Protein AF-0000000070755796 (afdb_homodimer)

Solvent-accessible surface area (backbone atoms only — not comparable to full-atom values): 12752 Å² total; per-residue (Å²): 112,69,66,56,45,52,49,47,33,40,61,63,41,68,68,32,66,40,58,53,51,41,59,34,64,66,56,10,51,42,47,44,52,41,50,32,52,53,44,27,50,45,22,49,54,35,43,73,71,70,43,84,44,86,46,78,58,63,68,58,88,93,46,52,39,70,56,40,42,55,56,53,39,68,44,30,69,67,39,51,54,53,50,52,53,53,51,50,63,60,43,76,52,38,80,58,61,26,99,37,63,71,72,75,75,75,70,74,77,72,71,82,120,113,68,67,55,44,50,49,47,31,40,60,64,42,68,68,32,65,41,58,55,51,42,59,34,65,66,55,11,49,41,46,44,52,40,50,33,51,54,44,26,51,44,24,49,53,34,44,72,71,69,40,85,43,86,44,76,57,61,68,56,86,94,45,53,41,70,57,38,42,56,57,55,40,69,44,32,71,67,41,52,54,53,50,51,53,53,51,50,63,61,44,76,53,39,79,60,62,27,99,38,65,69,72,74,73,74,70,75,75,72,70,83,122

Nearest PDB structures (foldseek):
  3kds-assembly1_E  TM=3.151E-01  e=3.550E+00  Thermotoga maritima
  3kds-assembly1_E  TM=3.151E-01  e=4.207E+00  Thermotoga maritima

Foldseek 3Di:
DLVVLLVCCCVVDQLCVVCVVDDDPVNVVSVLSNLFSLLLVLLVVCVVVVHHRPDNTQDDPPDDPVRSVVNSVSSVVSSVVSVVVSVVVSCVVVCRSPCDNPDPPPPPPPPPD/DLVVLLVCCCVVDQLCVVCVVDDDPVNVVSVLSNLFSLLLVLLVVCVVVVHHRPDNTQDDPPDDPVRSVVNSVSSVVSSVVSVVVSVVVSCVVVCRVPCDNPDPPPPPPPPPD

Sequence (226 aa):
MDASVIASFREKVVQQPEVFFTPSEEVAKNVKAFAKHAFDRTSKYQSKSGSAAPLEELYVDGFDADQIWEQLRLLNGPLVTEMAQRIRTFSKKPENILLFPSEKQEESEEEEDMDASVIASFREKVVQQPEVFFTPSEEVAKNVKAFAKHAFDRTSKYQSKSGSAAPLEELYVDGFDADQIWEQLRLLNGPLVTEMAQRIRTFSKKPENILLFPSEKQEESEEEED

Structure (mmCIF, N/CA/C/O backbone):
data_AF-0000000070755796-model_v1
#
loop_
_entity.id
_entity.type
_entity.pdbx_description
1 polymer 'Ribosome assembly protein 3'
#
loop_
_atom_site.group_PDB
_atom_site.id
_atom_site.type_symbol
_atom_site.label_atom_id
_atom_site.label_alt_id
_atom_site.label_comp_id
_atom_site.label_asym_id
_atom_site.label_entity_id
_atom_site.label_seq_id
_atom_site.pdbx_PDB_ins_code
_atom_site.Cartn_x
_atom_site.Cartn_y
_atom_site.Cartn_z
_atom_site.occupancy
_atom_site.B_iso_or_equiv
_atom_site.auth_seq_id
_atom_site.auth_comp_id
_atom_site.auth_asym_id
_atom_site.auth_atom_id
_atom_site.pdbx_PDB_model_num
ATOM 1 N N . MET A 1 1 ? -4.613 -6.359 -22.594 1 50.72 1 MET A N 1
ATOM 2 C CA . MET A 1 1 ? -5.199 -6.527 -21.266 1 50.72 1 MET A CA 1
ATOM 3 C C . MET A 1 1 ? -4.242 -6.043 -20.188 1 50.72 1 MET A C 1
ATOM 5 O O . MET A 1 1 ? -4.652 -5.34 -19.25 1 50.72 1 MET A O 1
ATOM 9 N N . ASP A 1 2 ? -2.814 -6.168 -20.453 1 71.75 2 ASP A N 1
ATOM 10 C CA . ASP A 1 2 ? -1.757 -5.906 -19.484 1 71.75 2 ASP A CA 1
ATOM 11 C C . ASP A 1 2 ? -1.633 -4.41 -19.188 1 71.75 2 ASP A C 1
ATOM 13 O O . ASP A 1 2 ? -1.634 -3.988 -18.031 1 71.75 2 ASP A O 1
ATOM 17 N N . ALA A 1 3 ? -1.804 -3.734 -20.234 1 74.5 3 ALA A N 1
ATOM 18 C CA . ALA A 1 3 ? -1.574 -2.297 -20.125 1 74.5 3 ALA A CA 1
ATOM 19 C C . ALA A 1 3 ? -2.715 -1.614 -19.391 1 74.5 3 ALA A C 1
ATOM 21 O O . ALA A 1 3 ? -2.486 -0.693 -18.594 1 74.5 3 ALA A O 1
ATOM 22 N N . SER A 1 4 ? -3.891 -2.275 -19.562 1 85.69 4 SER A N 1
ATOM 23 C CA . SER A 1 4 ? -5.086 -1.675 -18.969 1 85.69 4 SER A CA 1
ATOM 24 C C . SER A 1 4 ? -5.129 -1.879 -17.469 1 85.69 4 SER A C 1
ATOM 26 O O . SER A 1 4 ? -5.48 -0.963 -16.719 1 85.69 4 SER A O 1
ATOM 28 N N . VAL A 1 5 ? -4.68 -3.059 -17.062 1 87.81 5 VAL A N 1
ATOM 29 C CA . VAL A 1 5 ? -4.699 -3.375 -15.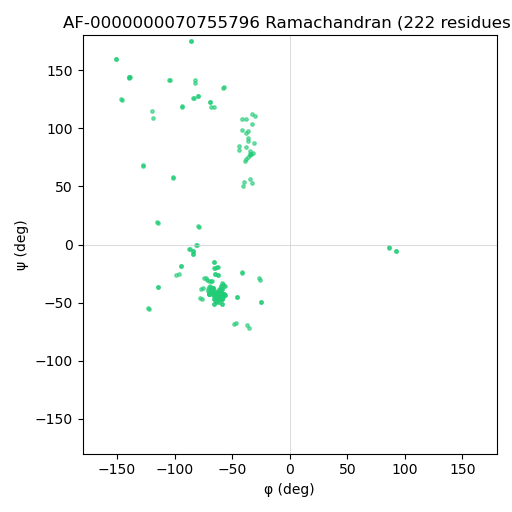648 1 87.81 5 VAL A CA 1
ATOM 30 C C . VAL A 1 5 ? -3.686 -2.5 -14.906 1 87.81 5 VAL A C 1
ATOM 32 O O . VAL A 1 5 ? -3.984 -1.955 -13.844 1 87.81 5 VAL A O 1
ATOM 35 N N . ILE A 1 6 ? -2.582 -2.312 -15.539 1 85.81 6 ILE A N 1
ATOM 36 C CA . ILE A 1 6 ? -1.519 -1.512 -14.938 1 85.81 6 ILE A CA 1
ATOM 37 C C . ILE A 1 6 ? -1.95 -0.048 -14.875 1 85.81 6 ILE A C 1
ATOM 39 O O . ILE A 1 6 ? -1.757 0.615 -13.852 1 85.81 6 ILE A O 1
ATOM 43 N N . ALA A 1 7 ? -2.537 0.345 -15.922 1 85.38 7 ALA A N 1
ATOM 44 C CA . ALA A 1 7 ? -3.006 1.727 -15.977 1 85.38 7 ALA A CA 1
ATOM 45 C C . ALA A 1 7 ? -4.078 1.987 -14.922 1 85.38 7 ALA A C 1
ATOM 47 O O . ALA A 1 7 ? -4.059 3.023 -14.25 1 85.38 7 ALA A O 1
ATOM 48 N N . SER A 1 8 ? -4.938 1.025 -14.836 1 88.69 8 SER A N 1
ATOM 49 C CA . SER A 1 8 ? -6.016 1.163 -13.867 1 88.69 8 SER A CA 1
ATOM 50 C C . SER A 1 8 ? -5.473 1.191 -12.438 1 88.69 8 SER A C 1
ATOM 52 O O . SER A 1 8 ? -5.891 2.021 -11.625 1 88.69 8 SER A O 1
ATOM 54 N N . PHE A 1 9 ? -4.578 0.366 -12.227 1 89.25 9 PHE A N 1
ATOM 55 C CA . PHE A 1 9 ? -3.98 0.308 -10.898 1 89.25 9 PHE A CA 1
ATOM 56 C C . PHE A 1 9 ? -3.254 1.607 -10.57 1 89.25 9 PHE A C 1
ATOM 58 O O . PHE A 1 9 ? -3.381 2.137 -9.469 1 89.25 9 PHE A O 1
ATOM 65 N N . ARG A 1 10 ? -2.582 2.041 -11.508 1 85.19 10 ARG A N 1
ATOM 66 C CA . ARG A 1 10 ? -1.857 3.293 -11.305 1 85.19 10 ARG A CA 1
ATOM 67 C C . ARG A 1 10 ? -2.816 4.441 -11.016 1 85.19 10 ARG A C 1
ATOM 69 O O . ARG A 1 10 ? -2.652 5.164 -10.031 1 85.19 10 ARG A O 1
ATOM 76 N N . GLU A 1 11 ? -3.773 4.562 -11.789 1 86.06 11 GLU A N 1
ATOM 77 C CA . GLU A 1 11 ? -4.711 5.684 -11.719 1 86.06 11 GLU A CA 1
ATOM 78 C C . GLU A 1 11 ? -5.59 5.59 -10.477 1 86.06 11 GLU A C 1
ATOM 80 O O . GLU A 1 11 ? -5.816 6.59 -9.789 1 86.06 11 GLU A O 1
ATOM 85 N N . LYS A 1 12 ? -6.035 4.391 -10.203 1 87.69 12 LYS A N 1
ATOM 86 C CA . LYS A 1 12 ? -7.082 4.246 -9.195 1 87.69 12 LYS A CA 1
ATOM 87 C C . LYS A 1 12 ? -6.484 3.953 -7.82 1 87.69 12 LYS A C 1
ATOM 89 O O . LYS A 1 12 ? -7.156 4.113 -6.801 1 87.69 12 LYS A O 1
ATOM 94 N N . VAL A 1 13 ? -5.266 3.508 -7.77 1 86.69 13 VAL A N 1
ATOM 95 C CA . VAL A 1 13 ? -4.688 3.111 -6.492 1 86.69 13 VAL A CA 1
ATOM 96 C C . VAL A 1 13 ? -3.422 3.924 -6.223 1 86.69 13 VAL A C 1
ATOM 98 O O . VAL A 1 13 ? -3.352 4.668 -5.242 1 86.69 13 VAL A O 1
ATOM 101 N N . VAL A 1 14 ? -2.488 3.924 -7.082 1 82.69 14 VAL A N 1
ATOM 102 C CA . VAL A 1 14 ? -1.173 4.508 -6.844 1 82.69 14 VAL A CA 1
ATOM 103 C C . VAL A 1 14 ? -1.287 6.027 -6.773 1 82.69 14 VAL A C 1
ATOM 105 O O . VAL A 1 14 ? -0.684 6.664 -5.902 1 82.69 14 VAL A O 1
ATOM 108 N N . GLN A 1 15 ? -2.051 6.609 -7.633 1 81.75 15 GLN A N 1
ATOM 109 C CA . GLN A 1 15 ? -2.154 8.062 -7.73 1 81.75 15 GLN A CA 1
ATOM 110 C C . GLN A 1 15 ? -3.215 8.602 -6.777 1 81.75 15 GLN A C 1
ATOM 112 O O . GLN A 1 15 ? -3.434 9.812 -6.707 1 81.75 15 GLN A O 1
ATOM 117 N N . GLN A 1 16 ? -3.887 7.719 -6.109 1 85.25 16 GLN A N 1
ATOM 118 C CA . GLN A 1 16 ? -4.906 8.102 -5.141 1 85.25 16 GLN A CA 1
ATOM 119 C C . GLN A 1 16 ? -4.66 7.434 -3.789 1 85.25 16 GLN A C 1
ATOM 121 O O . GLN A 1 16 ? -5.473 6.629 -3.332 1 85.25 16 GLN A O 1
ATOM 126 N N . PRO A 1 17 ? -3.588 7.836 -3.113 1 84.56 17 PRO A N 1
ATOM 127 C CA . PRO A 1 17 ? -3.223 7.148 -1.873 1 84.56 17 PRO A CA 1
ATOM 128 C C . PRO A 1 17 ? -4.285 7.289 -0.786 1 84.56 17 PRO A C 1
ATOM 130 O O . PRO A 1 17 ? -4.336 6.477 0.141 1 84.56 17 PRO A O 1
ATOM 133 N N . GLU A 1 18 ? -5.176 8.32 -0.953 1 90.25 18 GLU A N 1
ATOM 134 C CA . GLU A 1 18 ? -6.219 8.555 0.042 1 90.25 18 GLU A CA 1
ATOM 135 C C . GLU A 1 18 ? -7.215 7.398 0.084 1 90.25 18 GLU A C 1
ATOM 137 O O . GLU A 1 18 ? -7.965 7.254 1.053 1 90.25 18 GLU A O 1
ATOM 142 N N . VAL A 1 19 ? -7.191 6.551 -0.926 1 90.44 19 VAL A N 1
ATOM 143 C CA . VAL A 1 19 ? -8.164 5.465 -1.025 1 90.44 19 VAL A CA 1
ATOM 144 C C . VAL A 1 19 ? -7.949 4.477 0.12 1 90.44 19 VAL A C 1
ATOM 146 O O . VAL A 1 19 ? -8.852 3.699 0.454 1 90.44 19 VAL A O 1
ATOM 149 N N . PHE A 1 20 ? -6.816 4.457 0.734 1 91.56 20 PHE A N 1
ATOM 150 C CA . PHE A 1 20 ? -6.496 3.482 1.771 1 91.56 20 PHE A CA 1
ATOM 151 C C . PHE A 1 20 ? -7.035 3.934 3.123 1 91.56 20 PHE A C 1
ATOM 153 O O . PHE A 1 20 ? -6.98 3.184 4.102 1 91.56 20 PHE A O 1
ATOM 160 N N . PHE A 1 21 ? -7.598 5.141 3.215 1 94.31 21 PHE A N 1
ATOM 161 C CA . PHE A 1 21 ? -8.109 5.652 4.48 1 94.31 21 PHE A CA 1
ATOM 162 C C . PHE A 1 21 ? -9.531 5.152 4.727 1 94.31 21 PHE A C 1
ATOM 164 O O . PHE A 1 21 ? -10.102 5.387 5.797 1 94.31 21 PHE A O 1
ATOM 171 N N . THR A 1 22 ? -10.109 4.512 3.738 1 94.19 22 THR A N 1
ATOM 172 C CA . THR A 1 22 ? -11.445 3.939 3.867 1 94.19 22 THR A CA 1
ATOM 173 C C . THR A 1 22 ? -11.516 2.568 3.199 1 94.19 22 THR A C 1
ATOM 175 O O . THR A 1 22 ? -10.82 2.316 2.215 1 94.19 22 THR A O 1
ATOM 178 N N . PRO A 1 23 ? -12.336 1.674 3.861 1 94.81 23 PRO A N 1
ATOM 179 C CA . PRO A 1 23 ? -12.555 0.41 3.154 1 94.81 23 PRO A CA 1
ATOM 180 C C . PRO A 1 23 ? -13.156 0.607 1.766 1 94.81 23 PRO A C 1
ATOM 182 O O . PRO A 1 23 ? -14.086 1.407 1.599 1 94.81 23 PRO A O 1
ATOM 185 N N . SER A 1 24 ? -12.602 -0.097 0.769 1 94 24 SER A N 1
ATOM 186 C CA . SER A 1 24 ? -13.086 0.103 -0.594 1 94 24 SER A CA 1
ATOM 187 C C . SER A 1 24 ? -13.039 -1.194 -1.394 1 94 24 SER A C 1
ATOM 189 O O . SER A 1 24 ? -11.969 -1.793 -1.551 1 94 24 SER A O 1
ATOM 191 N N . GLU A 1 25 ? -14.219 -1.565 -1.94 1 94.81 25 GLU A N 1
ATOM 192 C CA . GLU A 1 25 ? -14.305 -2.725 -2.824 1 94.81 25 GLU A CA 1
ATOM 193 C C . GLU A 1 25 ? -13.547 -2.484 -4.125 1 94.81 25 GLU A C 1
ATOM 195 O O . GLU A 1 25 ? -12.922 -3.402 -4.664 1 94.81 25 GLU A O 1
ATOM 200 N N . GLU A 1 26 ? -13.625 -1.304 -4.578 1 94.81 26 GLU A N 1
ATOM 201 C CA . GLU A 1 26 ? -12.969 -0.954 -5.836 1 94.81 26 GLU A CA 1
ATOM 202 C C . GLU A 1 26 ? -11.453 -1.095 -5.723 1 94.81 26 GLU A C 1
ATOM 204 O O . GLU A 1 26 ? -10.805 -1.651 -6.617 1 94.81 26 GLU A O 1
ATOM 209 N N . VAL A 1 27 ? -10.93 -0.585 -4.668 1 94.06 27 VAL A N 1
ATOM 210 C CA . VAL A 1 27 ? -9.484 -0.679 -4.445 1 94.06 27 VAL A CA 1
ATOM 211 C C . VAL A 1 27 ? -9.07 -2.146 -4.359 1 94.06 27 VAL A C 1
ATOM 213 O O . VAL A 1 27 ? -8.117 -2.568 -5.016 1 94.06 27 VAL A O 1
ATOM 216 N N . ALA A 1 28 ? -9.844 -2.938 -3.561 1 94.5 28 ALA A N 1
ATOM 217 C CA . ALA A 1 28 ? -9.539 -4.355 -3.4 1 94.5 28 ALA A CA 1
ATOM 218 C C . ALA A 1 28 ? -9.547 -5.078 -4.746 1 94.5 28 ALA A C 1
ATOM 220 O O . ALA A 1 28 ? -8.672 -5.891 -5.027 1 94.5 28 ALA A O 1
ATOM 221 N N . LYS A 1 29 ? -10.523 -4.762 -5.551 1 94.62 29 LYS A N 1
ATOM 222 C CA . LYS A 1 29 ? -10.641 -5.363 -6.875 1 94.62 29 LYS A CA 1
ATOM 223 C C . LYS A 1 29 ? -9.438 -5.012 -7.746 1 94.62 29 LYS A C 1
ATOM 225 O O . LYS A 1 29 ? -8.891 -5.875 -8.445 1 94.62 29 LYS A O 1
ATOM 230 N N . ASN A 1 30 ? -9.016 -3.77 -7.723 1 94 30 ASN A N 1
ATOM 231 C CA . ASN A 1 30 ? -7.875 -3.326 -8.516 1 94 30 ASN A CA 1
ATOM 232 C C . ASN A 1 30 ? -6.578 -3.971 -8.039 1 94 30 ASN A C 1
ATOM 234 O O . ASN A 1 30 ? -5.723 -4.332 -8.852 1 94 30 ASN A O 1
ATOM 238 N N . VAL A 1 31 ? -6.441 -4.137 -6.77 1 93.5 31 VAL A N 1
ATOM 239 C CA . VAL A 1 31 ? -5.262 -4.781 -6.207 1 93.5 31 VAL A CA 1
ATOM 240 C C . VAL A 1 31 ? -5.211 -6.242 -6.645 1 93.5 31 VAL A C 1
ATOM 242 O O . VAL A 1 31 ? -4.16 -6.734 -7.066 1 93.5 31 VAL A O 1
ATOM 245 N N . LY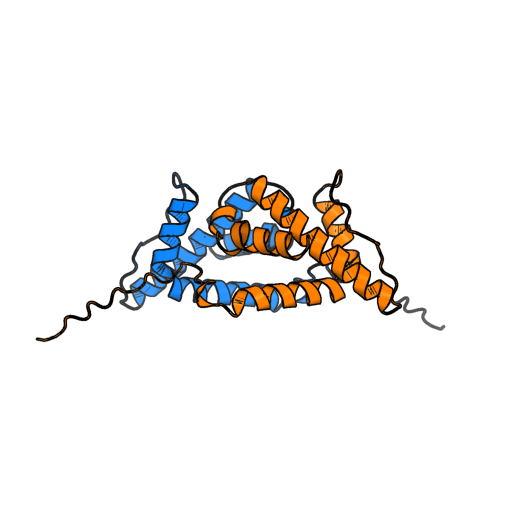S A 1 32 ? -6.359 -6.918 -6.582 1 94.69 32 LYS A N 1
ATOM 246 C CA . LYS A 1 32 ? -6.43 -8.312 -7.016 1 94.69 32 LYS A CA 1
ATOM 247 C C . LYS A 1 32 ? -6.082 -8.445 -8.492 1 94.69 32 LYS A C 1
ATOM 249 O O . LYS A 1 32 ? -5.316 -9.328 -8.883 1 94.69 32 LYS A O 1
ATOM 254 N N . ALA A 1 33 ? -6.668 -7.586 -9.25 1 94.25 33 ALA A N 1
ATOM 255 C CA . ALA A 1 33 ? -6.43 -7.629 -10.688 1 94.25 33 ALA A CA 1
ATOM 256 C C . ALA A 1 33 ? -4.953 -7.414 -11.008 1 94.25 33 ALA A C 1
ATOM 258 O O . ALA A 1 33 ? -4.391 -8.102 -11.867 1 94.25 33 ALA A O 1
ATOM 259 N N . PHE A 1 34 ? -4.348 -6.504 -10.336 1 92.94 34 PHE A N 1
ATOM 260 C CA . PHE A 1 34 ? -2.932 -6.219 -10.531 1 92.94 34 PHE A CA 1
ATOM 261 C C . PHE A 1 34 ? -2.076 -7.406 -10.109 1 92.94 34 PHE A C 1
ATOM 263 O O . PHE A 1 34 ? -1.156 -7.801 -10.828 1 92.94 34 PHE A O 1
ATOM 270 N N . ALA A 1 35 ? -2.377 -7.961 -8.938 1 92.75 35 ALA A N 1
ATOM 271 C CA . ALA A 1 35 ? -1.633 -9.109 -8.43 1 92.75 35 ALA A CA 1
ATOM 272 C C . ALA A 1 35 ? -1.729 -10.297 -9.391 1 92.75 35 ALA A C 1
ATOM 274 O O . ALA A 1 35 ? -0.733 -10.969 -9.656 1 92.75 35 ALA A O 1
ATOM 275 N N . LYS A 1 36 ? -2.955 -10.508 -9.891 1 94.44 36 LYS A N 1
ATOM 276 C CA . LYS A 1 36 ? -3.156 -11.586 -10.852 1 94.44 36 LYS A CA 1
ATOM 277 C C . LYS A 1 36 ? -2.334 -11.359 -12.117 1 94.44 36 LYS A C 1
ATOM 279 O O . LYS A 1 36 ? -1.702 -12.289 -12.633 1 94.44 36 LYS A O 1
ATOM 284 N N . HIS A 1 37 ? -2.373 -10.195 -12.602 1 94.31 37 HIS A N 1
ATOM 285 C CA . HIS A 1 37 ? -1.603 -9.859 -13.797 1 94.31 37 HIS A CA 1
ATOM 286 C C . HIS A 1 37 ? -0.113 -10.102 -13.578 1 94.31 37 HIS A C 1
ATOM 288 O O . HIS A 1 37 ? 0.549 -10.719 -14.406 1 94.31 37 HIS A O 1
ATOM 294 N N . ALA A 1 38 ? 0.434 -9.547 -12.469 1 91.88 38 ALA A N 1
ATOM 295 C CA . ALA A 1 38 ? 1.849 -9.703 -12.141 1 91.88 38 ALA A CA 1
ATOM 296 C C . ALA A 1 38 ? 2.215 -11.18 -11.992 1 91.88 38 ALA A C 1
ATOM 298 O O . ALA A 1 38 ? 3.24 -11.625 -12.508 1 91.88 38 ALA A O 1
ATOM 299 N N . PHE A 1 39 ? 1.386 -11.961 -11.312 1 93.88 39 PHE A N 1
ATOM 300 C CA . PHE A 1 39 ? 1.632 -13.375 -11.086 1 93.88 39 PHE A CA 1
ATOM 301 C C . PHE A 1 39 ? 1.597 -14.156 -12.391 1 93.88 39 PHE A C 1
ATOM 303 O O . PHE A 1 39 ? 2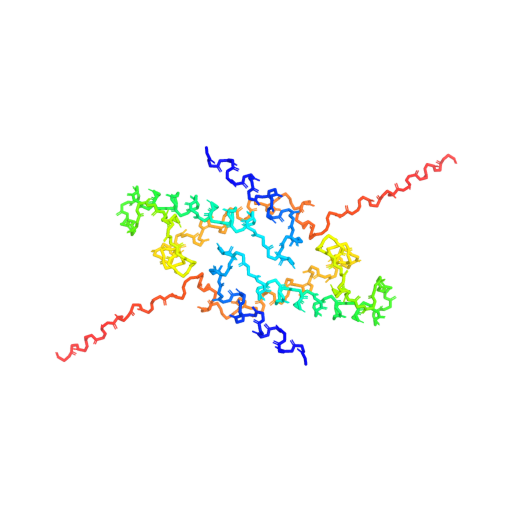.496 -14.953 -12.672 1 93.88 39 PHE A O 1
ATOM 310 N N . ASP A 1 40 ? 0.527 -13.938 -13.133 1 94.06 40 ASP A N 1
ATOM 311 C CA . ASP A 1 40 ? 0.356 -14.641 -14.398 1 94.06 40 ASP A CA 1
ATOM 312 C C . ASP A 1 40 ? 1.544 -14.406 -15.328 1 94.06 40 ASP A C 1
ATOM 314 O O . ASP A 1 40 ? 2.021 -15.328 -15.992 1 94.06 40 ASP A O 1
ATOM 318 N N . ARG A 1 41 ? 1.949 -13.211 -15.383 1 90.81 41 ARG A N 1
ATOM 319 C CA . ARG A 1 41 ? 3.098 -12.859 -16.219 1 90.81 41 ARG A CA 1
ATOM 320 C C . ARG A 1 41 ? 4.363 -13.539 -15.711 1 90.81 41 ARG A C 1
ATOM 322 O O . ARG A 1 41 ? 5.141 -14.086 -16.5 1 90.81 41 ARG A O 1
ATOM 329 N N . THR A 1 42 ? 4.621 -13.445 -14.453 1 91.38 42 THR A N 1
ATOM 330 C CA . THR A 1 42 ? 5.801 -14.047 -13.852 1 91.38 42 THR A CA 1
ATOM 331 C C . THR A 1 42 ? 5.805 -15.562 -14.062 1 91.38 42 THR A C 1
ATOM 333 O O . THR A 1 42 ? 6.844 -16.141 -14.375 1 91.38 42 THR A O 1
ATOM 336 N N . SER A 1 43 ? 4.621 -16.172 -13.875 1 92.56 43 SER A N 1
ATOM 337 C CA . SER A 1 43 ? 4.48 -17.625 -14.062 1 92.56 43 SER A CA 1
ATOM 338 C C . SER A 1 43 ? 4.805 -18.016 -15.5 1 92.56 43 SER A C 1
ATOM 340 O O . SER A 1 43 ? 5.488 -19.016 -15.734 1 92.56 43 SER A O 1
ATOM 342 N N . LYS A 1 44 ? 4.324 -17.281 -16.375 1 91.25 44 LYS A N 1
ATOM 343 C CA . LYS A 1 44 ? 4.578 -17.562 -17.797 1 91.25 44 LYS A CA 1
ATOM 344 C C . LYS A 1 44 ? 6.066 -17.453 -18.109 1 91.25 44 LYS A C 1
ATOM 346 O O . LYS A 1 44 ? 6.602 -18.297 -18.844 1 91.25 44 LYS A O 1
ATOM 351 N N . TYR A 1 45 ? 6.672 -16.438 -17.609 1 88.38 45 TYR A N 1
ATOM 352 C CA . TYR A 1 45 ? 8.102 -16.266 -17.828 1 88.38 45 TYR A CA 1
ATOM 353 C C . TYR A 1 45 ? 8.891 -17.422 -17.234 1 88.38 45 TYR A C 1
ATOM 355 O O . TYR A 1 45 ? 9.867 -17.891 -17.812 1 88.38 45 TYR A O 1
ATOM 363 N N . GLN A 1 46 ? 8.547 -17.828 -16.016 1 86.75 46 GLN A N 1
ATOM 364 C CA . GLN A 1 46 ? 9.203 -18.953 -15.367 1 86.75 46 GLN A CA 1
ATOM 365 C C . GLN A 1 46 ? 9.062 -20.219 -16.188 1 86.75 46 GLN A C 1
ATOM 367 O O . GLN A 1 46 ? 10.008 -21 -16.328 1 86.75 46 GLN A O 1
ATOM 372 N N . SER A 1 47 ? 7.91 -20.5 -16.641 1 85.38 47 SER A N 1
ATOM 373 C CA . SER A 1 47 ? 7.648 -21.672 -17.453 1 85.38 47 SER A CA 1
ATOM 374 C C . SER A 1 47 ? 8.492 -21.672 -18.734 1 85.38 47 SER A C 1
ATOM 376 O O . SER A 1 47 ? 9.016 -22.703 -19.141 1 85.38 47 SER A O 1
ATOM 378 N N . LYS A 1 48 ? 8.633 -20.609 -19.25 1 88.31 48 LYS A N 1
ATOM 379 C CA . LYS A 1 48 ? 9.398 -20.484 -20.5 1 88.31 48 LYS A CA 1
ATOM 380 C C . LYS A 1 48 ? 10.891 -20.672 -20.234 1 88.31 48 LYS A C 1
ATOM 382 O O . LYS A 1 48 ? 11.625 -21.125 -21.125 1 88.31 48 LYS A O 1
ATOM 387 N N . SER A 1 49 ? 11.328 -20.297 -19.078 1 84.75 49 SER A N 1
ATOM 388 C CA . SER A 1 49 ? 12.734 -20.422 -18.734 1 84.75 49 SER A CA 1
ATOM 389 C C . SER A 1 49 ? 13.086 -21.828 -18.297 1 84.75 49 SER A C 1
ATOM 391 O O . SER A 1 49 ? 14.25 -22.141 -18.047 1 84.75 49 SER A O 1
ATOM 393 N N . GLY A 1 50 ? 12.117 -22.672 -18.297 1 82.12 50 GLY A N 1
ATOM 394 C CA . GLY A 1 50 ? 12.359 -24.062 -17.953 1 82.12 50 GLY A CA 1
ATOM 395 C C . GLY A 1 50 ? 12.156 -24.359 -16.484 1 82.12 50 GLY A C 1
ATOM 396 O O . GLY A 1 50 ? 12.32 -25.5 -16.047 1 82.12 50 GLY A O 1
ATOM 397 N N . SER A 1 51 ? 11.914 -23.328 -15.75 1 75.25 51 SER A N 1
ATOM 398 C CA . SER A 1 51 ? 11.625 -23.547 -14.336 1 75.25 51 SER A CA 1
ATOM 399 C C . SER A 1 51 ? 10.164 -23.938 -14.125 1 75.25 51 SER A C 1
ATOM 401 O O . SER A 1 51 ? 9.297 -23.562 -14.914 1 75.25 51 SER A O 1
ATOM 403 N N . ALA A 1 52 ? 9.914 -24.797 -13.328 1 75.19 52 ALA A N 1
ATOM 404 C CA . ALA A 1 52 ? 8.531 -25.156 -13.031 1 75.19 52 ALA A CA 1
ATOM 405 C C . ALA A 1 52 ? 7.789 -24 -12.359 1 75.19 52 ALA A C 1
ATOM 407 O O . ALA A 1 52 ? 8.289 -23.406 -11.398 1 75.19 52 ALA A O 1
ATOM 408 N N . ALA A 1 53 ? 6.75 -23.562 -13.086 1 75.62 53 ALA A N 1
ATOM 409 C CA . ALA A 1 53 ? 5.859 -22.625 -12.414 1 75.62 53 ALA A CA 1
ATOM 410 C C . ALA A 1 53 ? 4.836 -23.344 -11.555 1 75.62 53 ALA A C 1
ATOM 412 O O . ALA A 1 53 ? 4.242 -24.344 -11.984 1 75.62 53 ALA A O 1
ATOM 413 N N . PRO A 1 54 ? 4.828 -22.922 -10.312 1 82.94 54 PRO A N 1
ATOM 414 C CA . PRO A 1 54 ? 3.943 -23.641 -9.391 1 82.94 54 PRO A CA 1
ATOM 415 C C . PRO A 1 54 ? 2.484 -23.609 -9.844 1 82.94 54 PRO A C 1
ATOM 417 O O . PRO A 1 54 ? 1.741 -24.562 -9.586 1 82.94 54 PRO A O 1
ATOM 420 N N . LEU A 1 55 ? 2.061 -22.547 -10.445 1 89.75 55 LEU A N 1
ATOM 421 C CA . LEU A 1 55 ? 0.719 -22.359 -10.984 1 89.75 55 LEU A CA 1
ATOM 422 C C . LEU A 1 55 ? 0.768 -21.641 -12.336 1 89.75 55 LEU A C 1
ATOM 424 O O . LEU A 1 55 ? 1.635 -20.797 -12.562 1 89.75 55 LEU A O 1
ATOM 428 N N . GLU A 1 56 ? -0.08 -22.031 -13.164 1 88.81 56 GLU A N 1
ATOM 429 C CA . GLU A 1 56 ? -0.145 -21.391 -14.477 1 88.81 56 GLU A CA 1
ATOM 430 C C . GLU A 1 56 ? -0.678 -19.953 -14.359 1 88.81 56 GLU A C 1
ATOM 432 O O . GLU A 1 56 ? -0.289 -19.078 -15.141 1 88.81 56 GLU A O 1
ATOM 437 N N . GLU A 1 57 ? -1.624 -19.797 -13.438 1 93.81 57 GLU A N 1
ATOM 438 C CA . GLU A 1 57 ? -2.211 -18.484 -13.211 1 93.81 57 GLU A CA 1
ATOM 439 C C . GLU A 1 57 ? -2.678 -18.328 -11.766 1 93.81 57 GLU A C 1
ATOM 441 O O . GLU A 1 57 ? -2.82 -19.328 -11.047 1 93.81 57 GLU A O 1
ATOM 446 N N . LEU A 1 58 ? -2.822 -17.062 -11.352 1 95.19 58 LEU A N 1
ATOM 447 C CA . LEU A 1 58 ? -3.35 -16.797 -10.016 1 95.19 58 LEU A CA 1
ATOM 448 C C . LEU A 1 58 ? -4.867 -16.938 -10 1 95.19 58 LEU A C 1
ATOM 450 O O . LEU A 1 58 ? -5.562 -16.359 -10.836 1 95.19 58 LEU A O 1
ATOM 454 N N . TYR A 1 59 ? -5.355 -17.719 -9.086 1 95.31 59 TYR A N 1
ATOM 455 C CA . TYR A 1 59 ? -6.797 -17.875 -8.922 1 95.31 59 TYR A CA 1
ATOM 456 C C . TYR A 1 59 ? -7.328 -16.906 -7.863 1 95.31 59 TYR A C 1
ATOM 458 O O . TYR A 1 59 ? -6.961 -17 -6.691 1 95.31 59 TYR A O 1
ATOM 466 N N . VAL A 1 60 ? -8.188 -16.078 -8.328 1 95.19 60 VAL A N 1
ATOM 467 C CA . VAL A 1 60 ? -8.664 -15.031 -7.414 1 95.19 60 VAL A CA 1
ATOM 468 C C . VAL A 1 60 ? -10.148 -15.227 -7.137 1 95.19 60 VAL A C 1
ATOM 470 O O . VAL A 1 60 ? -10.617 -14.984 -6.02 1 95.19 60 VAL A O 1
ATOM 473 N N . ASP A 1 61 ? -10.977 -15.672 -8.164 1 92.62 61 ASP A N 1
ATOM 474 C CA . ASP A 1 61 ? -12.422 -15.836 -7.996 1 92.62 61 ASP A CA 1
ATOM 475 C C . ASP A 1 61 ? -12.734 -17 -7.062 1 92.62 61 ASP A C 1
ATOM 477 O O . ASP A 1 61 ? -12.305 -18.141 -7.312 1 92.62 61 ASP A O 1
ATOM 481 N N . GLY A 1 62 ? -13.453 -16.672 -6.031 1 92.75 62 GLY A N 1
ATOM 482 C CA . GLY A 1 62 ? -13.844 -17.734 -5.109 1 92.75 62 GLY A CA 1
ATOM 483 C C . GLY A 1 62 ? -12.797 -18 -4.043 1 92.75 62 GLY A C 1
ATOM 484 O O . GLY A 1 62 ? -12.992 -18.859 -3.178 1 92.75 62 GLY A O 1
ATOM 485 N N . PHE A 1 63 ? -11.688 -17.375 -4.047 1 94.12 63 PHE A N 1
ATOM 486 C CA . PHE A 1 63 ? -10.617 -17.531 -3.07 1 94.12 63 PHE A CA 1
ATOM 487 C C . PHE A 1 63 ? -10.594 -16.359 -2.1 1 94.12 63 PHE A C 1
ATOM 489 O O . PHE A 1 63 ? -10.891 -15.219 -2.48 1 94.12 63 PHE A O 1
ATOM 496 N N . ASP A 1 64 ? -10.336 -16.672 -0.894 1 93.94 64 ASP A N 1
ATOM 497 C CA . ASP A 1 64 ? -10.211 -15.586 0.074 1 93.94 64 ASP A CA 1
ATOM 498 C C . ASP A 1 64 ? -8.789 -15.023 0.088 1 93.94 64 ASP A C 1
ATOM 500 O O . ASP A 1 64 ? -7.902 -15.547 -0.589 1 93.94 64 ASP A O 1
ATOM 504 N N . ALA A 1 65 ? -8.617 -13.984 0.847 1 93.25 65 ALA A N 1
ATOM 505 C CA . ALA A 1 65 ? -7.367 -13.234 0.854 1 93.25 65 ALA A CA 1
ATOM 506 C C . ALA A 1 65 ? -6.188 -14.125 1.231 1 93.25 65 ALA A C 1
ATOM 508 O O . ALA A 1 65 ? -5.121 -14.055 0.617 1 93.25 65 ALA A O 1
ATOM 509 N N . ASP A 1 66 ? -6.34 -14.922 2.283 1 92.44 66 ASP A N 1
ATOM 510 C CA . ASP A 1 66 ? -5.277 -15.82 2.729 1 92.44 66 ASP A CA 1
ATOM 511 C C . ASP A 1 66 ? -4.895 -16.812 1.628 1 92.44 66 ASP A C 1
ATOM 513 O O . ASP A 1 66 ? -3.711 -17.078 1.419 1 92.44 66 ASP A O 1
ATOM 517 N N . GLN A 1 67 ? -5.887 -17.328 0.937 1 93.69 67 GLN A N 1
ATOM 518 C CA . GLN A 1 67 ? -5.66 -18.281 -0.144 1 93.69 67 GLN A CA 1
ATOM 519 C C . GLN A 1 67 ? -4.914 -17.625 -1.306 1 93.69 67 GLN A C 1
ATOM 521 O O . GLN A 1 67 ? -3.98 -18.219 -1.858 1 93.69 67 GLN A O 1
ATOM 526 N N . ILE A 1 68 ? -5.32 -16.438 -1.681 1 95.38 68 ILE A N 1
ATOM 527 C CA . ILE A 1 68 ? -4.652 -15.688 -2.742 1 95.38 68 ILE A CA 1
ATOM 528 C C . ILE A 1 68 ? -3.199 -15.422 -2.355 1 95.38 68 ILE A C 1
ATOM 530 O O . ILE A 1 68 ? -2.289 -15.633 -3.16 1 95.38 68 ILE A O 1
ATOM 534 N N . TRP A 1 69 ? -3.045 -15.102 -1.131 1 92 69 TRP A N 1
ATOM 535 C CA . TRP A 1 69 ? -1.705 -14.812 -0.625 1 92 69 TRP A CA 1
ATOM 536 C C . TRP A 1 69 ? -0.83 -16.062 -0.673 1 92 69 TRP A C 1
ATOM 538 O O . TRP A 1 69 ? 0.348 -15.992 -1.031 1 92 69 TRP A O 1
ATOM 548 N N . GLU A 1 70 ? -1.338 -17.203 -0.35 1 89.94 70 GLU A N 1
ATOM 549 C CA . GLU A 1 70 ? -0.596 -18.453 -0.394 1 89.94 70 GLU A CA 1
ATOM 550 C C . GLU A 1 70 ? -0.125 -18.766 -1.812 1 89.94 70 GLU A C 1
ATOM 552 O O . GLU A 1 70 ? 0.987 -19.266 -2.008 1 89.94 70 GLU A O 1
ATOM 557 N N . GLN A 1 71 ? -0.998 -18.453 -2.787 1 92.38 71 GLN A N 1
ATOM 558 C CA . GLN A 1 71 ? -0.629 -18.672 -4.184 1 92.38 71 GLN A CA 1
ATOM 559 C C . GLN A 1 71 ? 0.527 -17.766 -4.59 1 92.38 71 GLN A C 1
ATOM 561 O O . GLN A 1 71 ? 1.476 -18.203 -5.238 1 92.38 71 GLN A O 1
ATOM 566 N N . LEU A 1 72 ? 0.447 -16.484 -4.18 1 91.75 72 LEU A N 1
ATOM 567 C CA . LEU A 1 72 ? 1.484 -15.508 -4.512 1 91.75 72 LEU A CA 1
ATOM 568 C C . LEU A 1 72 ? 2.836 -15.953 -3.963 1 91.75 72 LEU A C 1
ATOM 570 O O . LEU A 1 72 ? 3.869 -15.75 -4.605 1 91.75 72 LEU A O 1
ATOM 574 N N . ARG A 1 73 ? 2.773 -16.547 -2.854 1 87.5 73 ARG A N 1
ATOM 575 C CA . ARG A 1 73 ? 3.982 -16.984 -2.164 1 87.5 73 ARG A CA 1
ATOM 576 C C . ARG A 1 73 ? 4.707 -18.062 -2.965 1 87.5 73 ARG A C 1
ATOM 578 O O . ARG A 1 73 ? 5.918 -18.25 -2.814 1 87.5 73 ARG A O 1
ATOM 585 N N . LEU A 1 74 ? 4.012 -18.812 -3.809 1 87.94 74 LEU A N 1
ATOM 586 C CA . LEU A 1 74 ? 4.59 -19.891 -4.609 1 87.94 74 LEU A CA 1
ATOM 587 C C . LEU A 1 74 ? 5.641 -19.344 -5.57 1 87.94 74 LEU A C 1
ATOM 589 O O . LEU A 1 74 ? 6.586 -20.047 -5.93 1 87.94 74 LEU A O 1
ATOM 593 N N . LEU A 1 75 ? 5.531 -18.062 -5.973 1 86.19 75 LEU A N 1
ATOM 594 C CA . LEU A 1 75 ? 6.461 -17.422 -6.891 1 86.19 75 LEU A CA 1
ATOM 595 C C . LEU A 1 75 ? 7.219 -16.297 -6.191 1 86.19 75 LEU A C 1
ATOM 597 O O . LEU A 1 75 ? 7.695 -15.367 -6.844 1 86.19 75 LEU A O 1
ATOM 601 N N . ASN A 1 76 ? 7.293 -16.234 -5.047 1 81.25 76 ASN A N 1
ATOM 602 C CA . ASN A 1 76 ? 7.797 -15.164 -4.203 1 81.25 76 ASN A CA 1
ATOM 603 C C . ASN A 1 76 ? 9.008 -14.484 -4.828 1 81.25 76 ASN A C 1
ATOM 605 O O . ASN A 1 76 ? 8.891 -13.398 -5.406 1 81.25 76 ASN A O 1
ATOM 609 N N . GLY A 1 77 ? 10.133 -15.117 -4.922 1 82 77 GLY A N 1
ATOM 610 C CA . GLY A 1 77 ? 11.344 -14.516 -5.465 1 82 77 GLY A CA 1
ATOM 611 C C . GLY A 1 77 ? 11.109 -13.805 -6.789 1 82 77 GLY A C 1
ATOM 612 O O . GLY A 1 77 ? 11.102 -12.578 -6.852 1 82 77 GLY A O 1
ATOM 613 N N . PRO A 1 78 ? 10.828 -14.625 -7.754 1 86.19 78 PRO A N 1
ATOM 614 C CA . PRO A 1 78 ? 10.602 -14.039 -9.078 1 86.19 78 PRO A CA 1
ATOM 615 C C . PRO A 1 78 ? 9.5 -12.984 -9.086 1 86.19 78 PRO A C 1
ATOM 617 O O . PRO A 1 78 ? 9.586 -12 -9.82 1 86.19 78 PRO A O 1
ATOM 620 N N . LEU A 1 79 ? 8.484 -13.164 -8.312 1 88.25 79 LEU A N 1
ATOM 621 C CA . LEU A 1 79 ? 7.367 -12.227 -8.266 1 88.25 79 LEU A CA 1
ATOM 622 C C . LEU A 1 79 ? 7.785 -10.914 -7.609 1 88.25 79 LEU A C 1
ATOM 624 O O . LEU A 1 79 ? 7.375 -9.836 -8.047 1 88.25 79 LEU A O 1
ATOM 628 N N . VAL A 1 80 ? 8.484 -10.938 -6.602 1 83.56 80 VAL A N 1
ATOM 629 C CA . VAL A 1 80 ? 8.984 -9.742 -5.93 1 83.56 80 VAL A CA 1
ATOM 630 C C . VAL A 1 80 ? 9.812 -8.906 -6.906 1 83.56 80 VAL A C 1
ATOM 632 O O . VAL A 1 80 ? 9.656 -7.684 -6.969 1 83.56 80 VAL A O 1
ATOM 635 N N . THR A 1 81 ? 10.648 -9.594 -7.648 1 83.75 81 THR A N 1
ATOM 636 C CA . THR A 1 81 ? 11.469 -8.914 -8.648 1 83.75 81 THR A CA 1
ATOM 637 C C . THR A 1 81 ? 10.586 -8.242 -9.703 1 83.75 81 THR A C 1
ATOM 639 O O . THR A 1 81 ? 10.812 -7.086 -10.062 1 83.75 81 THR A O 1
ATOM 642 N N . GLU A 1 82 ? 9.625 -8.977 -10.141 1 85.25 82 GLU A N 1
ATOM 643 C CA . GLU A 1 82 ? 8.68 -8.445 -11.125 1 85.25 82 GLU A CA 1
ATOM 644 C C . GLU A 1 82 ? 7.941 -7.227 -10.57 1 85.25 82 GLU A C 1
ATOM 646 O O . GLU A 1 82 ? 7.809 -6.211 -11.258 1 85.25 82 GLU A O 1
ATOM 651 N N . MET A 1 83 ? 7.441 -7.27 -9.367 1 83.88 83 MET A N 1
ATOM 65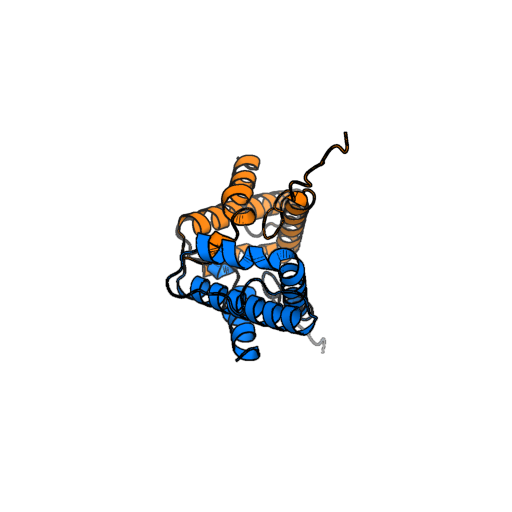2 C CA . MET A 1 83 ? 6.695 -6.18 -8.742 1 83.88 83 MET A CA 1
ATOM 653 C C . MET A 1 83 ? 7.586 -4.961 -8.531 1 83.88 83 MET A C 1
ATOM 655 O O . MET A 1 83 ? 7.156 -3.826 -8.75 1 83.88 83 MET A O 1
ATOM 659 N N . ALA A 1 84 ? 8.742 -5.215 -8.055 1 79.44 84 ALA A N 1
ATOM 660 C CA . ALA A 1 84 ? 9.688 -4.121 -7.859 1 79.44 84 ALA A CA 1
ATOM 661 C C . ALA A 1 84 ? 9.945 -3.375 -9.164 1 79.44 84 ALA A C 1
ATOM 663 O O . ALA A 1 84 ? 10 -2.143 -9.18 1 79.44 84 ALA A O 1
ATOM 664 N N . GLN A 1 85 ? 10.094 -4.07 -10.18 1 82.38 85 GLN A N 1
ATOM 665 C CA . GLN A 1 85 ? 10.32 -3.467 -11.484 1 82.38 85 GLN A CA 1
ATOM 666 C C . GLN A 1 85 ? 9.125 -2.627 -11.922 1 82.38 85 GLN A C 1
ATOM 668 O O . GLN A 1 85 ? 9.289 -1.521 -12.438 1 82.38 85 GLN A O 1
ATOM 673 N N . ARG A 1 86 ? 7.965 -3.092 -11.703 1 80.25 86 ARG A N 1
ATOM 674 C CA . ARG A 1 86 ? 6.754 -2.359 -12.062 1 80.25 86 ARG A CA 1
ATOM 675 C C . ARG A 1 86 ? 6.629 -1.08 -11.234 1 80.25 86 ARG A C 1
ATOM 677 O O . ARG A 1 86 ? 6.266 -0.028 -11.773 1 80.25 86 ARG A O 1
ATOM 684 N N . ILE A 1 87 ? 6.93 -1.196 -9.992 1 74.75 87 ILE A N 1
ATOM 685 C CA . ILE A 1 87 ? 6.84 -0.052 -9.086 1 74.75 87 ILE A CA 1
ATOM 686 C C . ILE A 1 87 ? 7.844 1.018 -9.508 1 74.75 87 ILE A C 1
ATOM 688 O O . ILE A 1 87 ? 7.535 2.211 -9.492 1 74.75 87 ILE A O 1
ATOM 692 N N . ARG A 1 88 ? 9 0.62 -9.867 1 73.62 88 ARG A N 1
ATOM 693 C CA . ARG A 1 88 ? 10.016 1.553 -10.344 1 73.62 88 ARG A CA 1
ATOM 694 C C . ARG A 1 88 ? 9.531 2.309 -11.578 1 73.62 88 ARG A C 1
ATOM 696 O O . ARG A 1 88 ? 9.812 3.5 -11.727 1 73.62 88 ARG A O 1
ATOM 703 N N . THR A 1 89 ? 8.883 1.651 -12.352 1 75.69 89 THR A N 1
ATOM 704 C CA . THR A 1 89 ? 8.367 2.254 -13.578 1 75.69 89 THR A CA 1
ATOM 705 C C . THR A 1 89 ? 7.297 3.289 -13.258 1 75.69 89 THR A C 1
ATOM 707 O O . THR A 1 89 ? 7.156 4.285 -13.977 1 75.69 89 THR A O 1
ATOM 710 N N . PHE A 1 90 ? 6.605 3.035 -12.203 1 72.5 90 PHE A N 1
ATOM 711 C CA . PHE A 1 90 ? 5.598 3.994 -11.766 1 72.5 90 PHE A CA 1
ATOM 712 C C . PHE A 1 90 ? 6.25 5.285 -11.289 1 72.5 90 PHE A C 1
ATOM 714 O O . PHE A 1 90 ? 5.684 6.371 -11.453 1 72.5 90 PHE A O 1
ATOM 721 N N . SER A 1 91 ? 7.48 5.219 -10.547 1 63.03 91 SER A N 1
ATOM 722 C CA . SER A 1 91 ? 8.148 6.336 -9.875 1 63.03 91 SER A CA 1
ATOM 723 C C . SER A 1 91 ? 8.867 7.227 -10.883 1 63.03 91 SER A C 1
ATOM 725 O O . SER A 1 91 ? 9.133 8.398 -10.602 1 63.03 91 SER A O 1
ATOM 727 N N . LYS A 1 92 ? 9.656 6.691 -11.867 1 57.81 92 LYS A N 1
ATOM 728 C CA . LYS A 1 92 ? 10.375 7.523 -12.828 1 57.81 92 LYS A CA 1
ATOM 729 C C . LYS A 1 92 ? 9.508 8.68 -13.312 1 57.81 92 LYS A C 1
ATOM 731 O O . LYS A 1 92 ? 10.023 9.711 -13.742 1 57.81 92 LYS A O 1
ATOM 736 N N . LYS A 1 93 ? 8.508 8.656 -13.289 1 48.91 93 LYS A N 1
ATOM 737 C CA . LYS A 1 93 ? 7.746 9.867 -13.555 1 48.91 93 LYS A CA 1
ATOM 738 C C . LYS A 1 93 ? 7.238 10.492 -12.266 1 48.91 93 LYS A C 1
ATOM 740 O O . LYS A 1 93 ? 6.062 10.344 -11.914 1 48.91 93 LYS A O 1
ATOM 745 N N . PRO A 1 94 ? 8.312 10.734 -11.492 1 46.97 94 PRO A N 1
ATOM 746 C CA . PRO A 1 94 ? 8.125 11.195 -10.117 1 46.97 94 PRO A CA 1
ATOM 747 C C . PRO A 1 94 ? 7.086 12.312 -10.008 1 46.97 94 PRO A C 1
ATOM 749 O O . PRO A 1 94 ? 6.613 12.617 -8.914 1 46.97 94 PRO A O 1
ATOM 752 N N . GLU A 1 95 ? 7.316 13.258 -11.039 1 43.97 95 GLU A N 1
ATOM 753 C CA . GLU A 1 95 ? 6.371 14.352 -10.828 1 43.97 95 GLU A CA 1
ATOM 754 C C . GLU A 1 95 ? 5.125 13.867 -10.086 1 43.97 95 GLU A C 1
ATOM 756 O O . GLU A 1 95 ? 4.484 14.641 -9.375 1 43.97 95 GLU A O 1
ATOM 761 N N . ASN A 1 96 ? 4.879 12.641 -10.312 1 44.19 96 ASN A N 1
ATOM 762 C CA . ASN A 1 96 ? 3.541 12.156 -10 1 44.19 96 ASN A CA 1
ATOM 763 C C . ASN A 1 96 ? 3.502 11.453 -8.648 1 44.19 96 ASN A C 1
ATOM 765 O O . ASN A 1 96 ? 2.439 11.031 -8.195 1 44.19 96 ASN A O 1
ATOM 769 N N . ILE A 1 97 ? 4.695 10.914 -8.25 1 46.12 97 ILE A N 1
ATOM 770 C CA . ILE A 1 97 ? 4.477 10.352 -6.918 1 46.12 97 ILE A CA 1
ATOM 771 C C . ILE A 1 97 ? 4.527 11.461 -5.875 1 46.12 97 ILE A C 1
ATOM 773 O O . ILE A 1 97 ? 5.594 11.75 -5.32 1 46.12 97 ILE A O 1
ATOM 777 N N . LEU A 1 98 ? 4.438 12.711 -6.203 1 43.94 98 LEU A N 1
ATOM 778 C CA . LEU A 1 98 ? 4.145 13.625 -5.105 1 43.94 98 LEU A CA 1
ATOM 779 C C . LEU A 1 98 ? 3.164 13 -4.121 1 43.94 98 LEU A C 1
ATOM 781 O O . LEU A 1 98 ? 2.113 12.492 -4.523 1 43.94 98 LEU A O 1
ATOM 785 N N . LEU A 1 99 ? 3.742 12.367 -2.984 1 48.12 99 LEU A N 1
ATOM 786 C CA . LEU A 1 99 ? 2.582 12.008 -2.176 1 48.12 99 LEU A CA 1
ATOM 787 C C . LEU A 1 99 ? 1.397 12.914 -2.49 1 48.12 99 LEU A C 1
ATOM 789 O O . LEU A 1 99 ? 0.25 12.461 -2.502 1 48.12 99 LEU A O 1
ATOM 793 N N . PHE A 1 100 ? 1.729 14.406 -2.477 1 46.84 100 PHE A N 1
ATOM 794 C CA . PHE A 1 100 ? 0.754 15.414 -2.887 1 46.84 100 PHE A CA 1
ATOM 795 C C . PHE A 1 100 ? 1.266 16.203 -4.086 1 46.84 100 PHE A C 1
ATOM 797 O O . PHE A 1 100 ? 2.459 16.5 -4.176 1 46.84 100 PHE A O 1
ATOM 804 N N . PRO A 1 101 ? 0.732 16.016 -5.18 1 43 101 PRO A N 1
ATOM 805 C CA . PRO A 1 101 ? 1.17 16.828 -6.316 1 43 101 PRO A CA 1
ATOM 806 C C . PRO A 1 101 ? 1.653 18.219 -5.891 1 43 10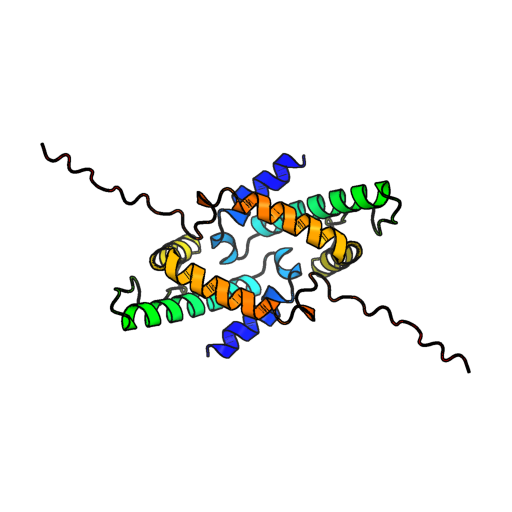1 PRO A C 1
ATOM 808 O O . PRO A 1 101 ? 1.146 18.781 -4.922 1 43 101 PRO A O 1
ATOM 811 N N . SER A 1 102 ? 2.898 18.438 -6.012 1 41.03 102 SER A N 1
ATOM 812 C CA . SER A 1 102 ? 3.469 19.75 -5.762 1 41.03 102 SER A CA 1
ATOM 813 C C . SER A 1 102 ? 2.49 20.859 -6.148 1 41.03 102 SER A C 1
ATOM 815 O O . SER A 1 102 ? 1.848 20.797 -7.199 1 41.03 102 SER A O 1
ATOM 817 N N . GLU A 1 103 ? 1.852 21.484 -5.27 1 38.16 103 GLU A N 1
ATOM 818 C CA . GLU A 1 103 ? 1.26 22.766 -5.617 1 38.16 103 GLU A CA 1
ATOM 819 C C . GLU A 1 103 ? 2.211 23.609 -6.473 1 38.16 103 GLU A C 1
ATOM 821 O O . GLU A 1 103 ? 3.4 23.703 -6.164 1 38.16 103 GLU A O 1
ATOM 826 N N . LYS A 1 104 ? 2.143 23.688 -7.664 1 38.47 104 LYS A N 1
ATOM 827 C CA . LYS A 1 104 ? 2.744 24.797 -8.406 1 38.47 104 LYS A CA 1
ATOM 828 C C . LYS A 1 104 ? 2.744 26.078 -7.57 1 38.47 104 LYS A C 1
ATOM 830 O O . LYS A 1 104 ? 1.687 26.547 -7.152 1 38.47 104 LYS A O 1
ATOM 835 N N . GLN A 1 105 ? 3.627 26.453 -6.738 1 36.59 105 GLN A N 1
ATOM 836 C CA . GLN A 1 105 ? 3.859 27.875 -6.531 1 36.59 105 GLN A CA 1
ATOM 837 C C . GLN A 1 105 ? 3.746 28.656 -7.84 1 36.59 105 GLN A C 1
ATOM 839 O O . GLN A 1 105 ? 4.492 28.391 -8.789 1 36.59 105 GLN A O 1
ATOM 844 N N . GLU A 1 106 ? 2.568 29.062 -8.297 1 35 106 GLU A N 1
ATOM 845 C CA . GLU A 1 106 ? 2.414 30.219 -9.172 1 35 106 GLU A CA 1
ATOM 846 C C . GLU A 1 106 ? 3.459 31.297 -8.852 1 35 106 GLU A C 1
ATOM 848 O O . GLU A 1 106 ? 3.371 31.969 -7.828 1 35 106 GLU A O 1
ATOM 853 N N . GLU A 1 107 ? 4.684 31 -8.82 1 35.22 107 GLU A N 1
ATOM 854 C CA . GLU A 1 107 ? 5.574 32.125 -8.984 1 35.22 107 GLU A CA 1
ATOM 855 C C . GLU A 1 107 ? 5 33.156 -9.977 1 35.22 107 GLU A C 1
ATOM 857 O O . GLU A 1 107 ? 4.676 32.781 -11.109 1 35.22 107 GLU A O 1
ATOM 862 N N . SER A 1 108 ? 4.223 34.188 -9.492 1 34.5 108 SER A N 1
ATOM 863 C CA . SER A 1 108 ? 3.973 35.469 -10.117 1 34.5 108 SER A CA 1
ATOM 864 C C . SER A 1 108 ? 5.191 35.969 -10.898 1 34.5 108 SER A C 1
ATOM 866 O O . SER A 1 108 ? 6.266 36.156 -10.32 1 34.5 108 SER A O 1
ATOM 868 N N . GLU A 1 109 ? 5.504 35.531 -12.023 1 35.44 109 GLU A N 1
ATOM 869 C CA . GLU A 1 109 ? 6.191 36.344 -13.008 1 35.44 109 GLU A CA 1
ATOM 870 C C . GLU A 1 109 ? 5.629 37.781 -13.031 1 35.44 109 GLU A C 1
ATOM 872 O O . GLU A 1 109 ? 4.539 38 -13.555 1 35.44 109 GLU A O 1
ATOM 877 N N . GLU A 1 110 ? 5.484 38.5 -11.875 1 35.12 110 GLU A N 1
ATOM 878 C CA . GLU A 1 110 ? 5.539 39.938 -12.086 1 35.12 110 GLU A CA 1
ATOM 879 C C . GLU A 1 110 ? 6.676 40.312 -13.023 1 35.12 110 GLU A C 1
ATOM 881 O O . GLU A 1 110 ? 7.84 40.031 -12.758 1 35.12 110 GLU A O 1
ATOM 886 N N . GLU A 1 111 ? 6.449 40.25 -14.289 1 35.34 111 GLU A N 1
ATOM 887 C CA . GLU A 1 111 ? 6.996 41.094 -15.328 1 35.34 111 GLU A CA 1
ATOM 888 C C . GLU A 1 111 ? 7.184 42.531 -14.812 1 35.34 111 GLU A C 1
ATOM 890 O O . GLU A 1 111 ? 6.223 43.156 -14.391 1 35.34 111 GLU A O 1
ATOM 895 N N . GLU A 1 112 ? 8.141 42.844 -14.07 1 34.19 112 GLU A N 1
ATOM 896 C CA . GLU A 1 112 ? 8.758 44.156 -14.156 1 34.19 112 GLU A CA 1
ATOM 897 C C . GLU A 1 112 ? 8.867 44.625 -15.602 1 34.19 112 GLU A C 1
ATOM 899 O O . GLU A 1 112 ? 9.633 44.062 -16.391 1 34.19 112 GLU A O 1
ATOM 904 N N . ASP A 1 113 ? 7.637 44.969 -16.141 1 30.45 113 ASP A N 1
ATOM 905 C CA . ASP A 1 113 ? 7.641 46.25 -16.891 1 30.45 113 ASP A CA 1
ATOM 906 C C . ASP A 1 113 ? 7.852 47.438 -15.945 1 30.45 113 ASP A C 1
ATOM 908 O O . ASP A 1 113 ? 7.363 47.406 -14.82 1 30.45 113 ASP A O 1
ATOM 912 N N . MET B 1 1 ? 2.725 5.898 23.172 1 50.34 1 MET B N 1
ATOM 913 C CA . MET B 1 1 ? 1.658 5.832 22.172 1 50.34 1 MET B CA 1
ATOM 914 C C . MET B 1 1 ? 2.23 5.59 20.781 1 50.34 1 MET B C 1
ATOM 916 O O . MET B 1 1 ? 1.717 4.758 20.031 1 50.34 1 MET B O 1
ATOM 920 N N . ASP B 1 2 ? 3.547 6.121 20.5 1 70.81 2 ASP B N 1
ATOM 921 C CA . ASP B 1 2 ? 4.191 6.121 19.203 1 70.81 2 ASP B CA 1
ATOM 922 C C . ASP B 1 2 ? 4.613 4.711 18.797 1 70.81 2 ASP B C 1
ATOM 924 O O . ASP B 1 2 ? 4.281 4.242 17.703 1 70.81 2 ASP B O 1
ATOM 928 N N . ALA B 1 3 ? 5.07 4.078 19.781 1 74.56 3 ALA B N 1
ATOM 929 C CA . ALA B 1 3 ? 5.637 2.76 19.516 1 74.56 3 ALA B CA 1
ATOM 930 C C . ALA B 1 3 ? 4.539 1.743 19.219 1 74.56 3 ALA B C 1
ATOM 932 O O . ALA B 1 3 ? 4.699 0.882 18.344 1 74.56 3 ALA B O 1
ATOM 933 N N . SER B 1 4 ? 3.387 2.061 19.844 1 85.44 4 SER B N 1
ATOM 934 C CA . SER B 1 4 ? 2.281 1.117 19.734 1 85.44 4 SER B CA 1
ATOM 935 C C . SER B 1 4 ? 1.613 1.221 18.359 1 85.44 4 SER B C 1
ATOM 937 O O . SER B 1 4 ? 1.28 0.204 17.75 1 85.44 4 SER B O 1
ATOM 939 N N . VAL B 1 5 ? 1.517 2.457 17.891 1 87.62 5 VAL B N 1
ATOM 940 C CA . VAL B 1 5 ? 0.873 2.678 16.609 1 87.62 5 VAL B CA 1
ATOM 941 C C . VAL B 1 5 ? 1.732 2.084 15.492 1 87.62 5 VAL B C 1
ATOM 943 O O . VAL B 1 5 ? 1.218 1.421 14.586 1 87.62 5 VAL B O 1
ATOM 946 N N . ILE B 1 6 ? 2.992 2.246 15.633 1 85.62 6 ILE B N 1
ATOM 947 C CA . ILE B 1 6 ? 3.934 1.746 14.633 1 85.62 6 ILE B CA 1
ATOM 948 C C . ILE B 1 6 ? 3.939 0.22 14.656 1 85.62 6 ILE B C 1
ATOM 950 O O . ILE B 1 6 ? 3.91 -0.419 13.602 1 85.62 6 ILE B O 1
ATOM 954 N N . ALA B 1 7 ? 3.939 -0.27 15.82 1 85.25 7 ALA B N 1
ATOM 955 C CA . ALA B 1 7 ? 3.943 -1.723 15.977 1 85.25 7 ALA B CA 1
ATOM 956 C C . ALA B 1 7 ? 2.674 -2.338 15.398 1 85.25 7 ALA B C 1
ATOM 958 O O . ALA B 1 7 ? 2.73 -3.361 14.711 1 85.25 7 ALA B O 1
ATOM 959 N N . SER B 1 8 ? 1.611 -1.659 15.695 1 88.38 8 SER B N 1
ATOM 960 C CA . SER B 1 8 ? 0.332 -2.156 15.195 1 88.38 8 SER B CA 1
ATOM 961 C C . SER B 1 8 ? 0.273 -2.107 13.672 1 88.38 8 SER B C 1
ATOM 963 O O . SER B 1 8 ? -0.168 -3.064 13.039 1 88.38 8 SER B O 1
ATOM 965 N N . PHE B 1 9 ? 0.746 -1.071 13.18 1 89.25 9 PHE B N 1
ATOM 966 C CA . PHE B 1 9 ? 0.75 -0.924 11.734 1 89.25 9 PHE B CA 1
ATOM 967 C C . PHE B 1 9 ? 1.635 -1.98 11.086 1 89.25 9 PHE B C 1
ATOM 969 O O . PHE B 1 9 ? 1.258 -2.58 10.07 1 89.25 9 PHE B O 1
ATOM 976 N N . ARG B 1 10 ? 2.699 -2.158 11.68 1 85.12 10 ARG B N 1
ATOM 977 C CA . ARG B 1 10 ? 3.617 -3.162 11.156 1 85.12 10 ARG B CA 1
ATOM 978 C C . ARG B 1 10 ? 2.988 -4.551 11.188 1 85.12 10 ARG B C 1
ATOM 980 O O . ARG B 1 10 ? 2.967 -5.254 10.172 1 85.12 10 ARG B O 1
ATOM 987 N N . GLU B 1 11 ? 2.473 -4.891 12.242 1 86.06 11 GLU B N 1
ATOM 988 C CA . GLU B 1 11 ? 1.938 -6.23 12.477 1 86.06 11 GLU B CA 1
ATOM 989 C C . GLU B 1 11 ? 0.663 -6.461 11.664 1 86.06 11 GLU B C 1
ATOM 991 O O . GLU B 1 11 ? 0.486 -7.523 11.07 1 86.06 11 GLU B O 1
ATOM 996 N N . LYS B 1 12 ? -0.167 -5.453 11.648 1 87.56 12 LYS B N 1
ATOM 997 C CA . LYS B 1 12 ? -1.512 -5.664 11.117 1 87.56 12 LYS B CA 1
ATOM 998 C C . LYS B 1 12 ? -1.589 -5.293 9.641 1 87.56 12 LYS B C 1
ATOM 1000 O O . LYS B 1 12 ? -2.523 -5.688 8.945 1 87.56 12 LYS B O 1
ATOM 1005 N N . VAL B 1 13 ? -0.661 -4.535 9.148 1 86.69 13 VAL B N 1
ATOM 1006 C CA . VAL B 1 13 ? -0.748 -4.062 7.773 1 86.69 13 VAL B CA 1
ATOM 1007 C C . VAL B 1 13 ? 0.495 -4.492 6.996 1 86.69 13 VAL B C 1
ATOM 1009 O O . VAL B 1 13 ? 0.397 -5.246 6.027 1 86.69 13 VAL B O 1
ATOM 1012 N N . VAL B 1 14 ? 1.645 -4.18 7.453 1 82.38 14 VAL B N 1
ATOM 1013 C CA . VAL B 1 14 ? 2.879 -4.383 6.703 1 82.38 14 VAL B CA 1
ATOM 1014 C C . VAL B 1 14 ? 3.178 -5.875 6.594 1 82.38 14 VAL B C 1
ATOM 1016 O O . VAL B 1 14 ? 3.553 -6.363 5.523 1 82.38 14 VAL B O 1
ATOM 1019 N N . GLN B 1 15 ? 2.996 -6.59 7.648 1 81.88 15 GLN B N 1
ATOM 1020 C CA . GLN B 1 15 ? 3.354 -8.008 7.699 1 81.88 15 GLN B CA 1
ATOM 1021 C C . GLN B 1 15 ? 2.213 -8.883 7.184 1 81.88 15 GLN B C 1
ATOM 1023 O O . GLN B 1 15 ? 2.34 -10.102 7.129 1 81.88 15 GLN B O 1
ATOM 1028 N N . GLN B 1 16 ? 1.108 -8.273 6.859 1 85.56 16 GLN B N 1
ATOM 1029 C CA . GLN B 1 16 ? -0.049 -8.984 6.324 1 85.56 16 GLN B CA 1
ATOM 1030 C C . GLN B 1 16 ? -0.531 -8.352 5.023 1 85.56 16 GLN B C 1
ATOM 1032 O O . GLN B 1 16 ? -1.649 -7.84 4.953 1 85.56 16 GLN B O 1
ATOM 1037 N N . PRO B 1 17 ? 0.282 -8.453 3.98 1 84.5 17 PRO B N 1
ATOM 1038 C CA . PRO B 1 17 ? -0.062 -7.754 2.74 1 84.5 17 PRO B CA 1
ATOM 1039 C C . PRO B 1 17 ? -1.369 -8.25 2.127 1 84.5 17 PRO B C 1
ATOM 1041 O O . PRO B 1 17 ? -1.997 -7.535 1.342 1 84.5 17 PRO B O 1
ATOM 1044 N N . GLU B 1 18 ? -1.797 -9.477 2.551 1 90.56 18 GLU B N 1
ATOM 1045 C CA . GLU B 1 18 ? -3.023 -10.055 2.006 1 90.56 18 GLU B CA 1
ATOM 1046 C C . GLU B 1 18 ? -4.246 -9.234 2.414 1 90.56 18 GLU B C 1
ATOM 1048 O O . GLU B 1 18 ? -5.312 -9.359 1.808 1 90.56 18 GLU B O 1
ATOM 1053 N N . VAL B 1 19 ? -4.09 -8.367 3.387 1 90.5 19 VAL B N 1
ATOM 1054 C CA . VAL B 1 19 ? -5.215 -7.598 3.908 1 90.5 19 VAL B CA 1
ATOM 1055 C C . VAL B 1 19 ? -5.746 -6.656 2.826 1 90.5 19 VAL B C 1
ATOM 1057 O O . VAL B 1 19 ? -6.887 -6.191 2.904 1 90.5 19 VAL B O 1
ATOM 1060 N N . PHE B 1 20 ? -4.988 -6.352 1.829 1 91.5 20 PHE B N 1
ATOM 1061 C CA . PHE B 1 20 ? -5.375 -5.387 0.806 1 91.5 20 PHE B CA 1
ATOM 1062 C C . PHE B 1 20 ? -6.234 -6.051 -0.265 1 91.5 20 PHE B C 1
ATOM 1064 O O . PHE B 1 20 ? -6.77 -5.375 -1.146 1 91.5 20 PHE B O 1
ATOM 1071 N N . PHE B 1 21 ? -6.41 -7.363 -0.205 1 94.38 21 PHE B N 1
ATOM 1072 C CA . PHE B 1 21 ? -7.199 -8.07 -1.206 1 94.38 21 PHE B CA 1
ATOM 1073 C C . PHE B 1 21 ? -8.688 -8.008 -0.871 1 94.38 21 PHE B C 1
ATOM 1075 O O . PHE B 1 21 ? -9.523 -8.445 -1.659 1 94.38 21 PHE B O 1
ATOM 1082 N N . THR B 1 22 ? -9 -7.492 0.306 1 94.25 22 THR B N 1
ATOM 1083 C CA . THR B 1 22 ? -10.391 -7.332 0.727 1 94.25 22 THR B CA 1
ATOM 1084 C C . THR B 1 22 ? -10.586 -6.004 1.452 1 94.25 22 THR B C 1
ATOM 1086 O O . THR B 1 22 ? -9.672 -5.512 2.117 1 94.25 22 THR B O 1
ATOM 1089 N N . PRO B 1 23 ? -11.797 -5.418 1.194 1 94.88 23 PRO B N 1
ATOM 1090 C CA . PRO B 1 23 ? -12.078 -4.23 2.002 1 94.88 23 PRO B CA 1
ATOM 1091 C C . PRO B 1 23 ? -12.031 -4.512 3.502 1 94.88 23 PRO B C 1
ATOM 1093 O O . PRO B 1 23 ? -12.562 -5.527 3.959 1 94.88 23 PRO B O 1
ATOM 1096 N N . SER B 1 24 ? -11.383 -3.629 4.25 1 94 24 SER B N 1
ATOM 1097 C CA . SER B 1 24 ? -11.234 -3.877 5.684 1 94 24 SER B CA 1
ATOM 1098 C C . SER B 1 24 ? -11.258 -2.574 6.473 1 94 24 SER B C 1
ATOM 1100 O O . SER B 1 24 ? -10.43 -1.69 6.246 1 94 24 SER B O 1
ATOM 1102 N N . GLU B 1 25 ? -12.18 -2.521 7.453 1 94.75 25 GLU B N 1
ATOM 1103 C CA . GLU B 1 25 ? -12.25 -1.384 8.367 1 94.75 25 GLU B CA 1
ATOM 1104 C C . GLU B 1 25 ? -11.023 -1.322 9.266 1 94.75 25 GLU B C 1
ATOM 1106 O O . GLU B 1 25 ? -10.523 -0.237 9.578 1 94.75 25 GLU B O 1
ATOM 1111 N N . GLU B 1 26 ? -10.586 -2.455 9.656 1 94.81 26 GLU B N 1
ATOM 1112 C CA . GLU B 1 26 ? -9.43 -2.531 10.547 1 94.81 26 GLU B CA 1
ATOM 1113 C C . GLU B 1 26 ? -8.18 -1.976 9.875 1 94.81 26 GLU B C 1
ATOM 1115 O O . GLU B 1 26 ? -7.43 -1.21 10.492 1 94.81 26 GLU B O 1
ATOM 1120 N N . VAL B 1 27 ? -7.98 -2.375 8.672 1 94 27 VAL B N 1
ATOM 1121 C CA . VAL B 1 27 ? -6.824 -1.893 7.926 1 94 27 VAL B CA 1
ATOM 1122 C C . VAL B 1 27 ? -6.906 -0.376 7.77 1 94 27 VAL B C 1
ATOM 1124 O O . VAL B 1 27 ? -5.934 0.335 8.031 1 94 27 VAL B O 1
ATOM 1127 N N . ALA B 1 28 ? -8.109 0.123 7.363 1 94.5 28 ALA B N 1
ATOM 1128 C CA . ALA B 1 28 ? -8.297 1.559 7.18 1 94.5 28 ALA B CA 1
ATOM 1129 C C . ALA B 1 28 ? -8.008 2.322 8.469 1 94.5 28 ALA B C 1
ATOM 1131 O O . ALA B 1 28 ? -7.355 3.369 8.445 1 94.5 28 ALA B O 1
ATOM 1132 N N . LYS B 1 29 ? -8.469 1.794 9.57 1 94.56 29 LYS B N 1
ATOM 1133 C CA . LYS B 1 29 ? -8.242 2.416 10.867 1 94.56 29 LYS B CA 1
ATOM 1134 C C . LYS B 1 29 ? -6.754 2.469 11.203 1 94.56 29 LYS B C 1
ATOM 1136 O O . LYS B 1 29 ? -6.258 3.486 11.688 1 94.56 29 LYS B O 1
ATOM 1141 N N . ASN B 1 30 ? -6.043 1.394 10.945 1 94 30 ASN B N 1
ATOM 1142 C CA . ASN B 1 30 ? -4.613 1.339 11.219 1 94 30 ASN B CA 1
ATOM 1143 C C . ASN B 1 30 ? -3.832 2.295 10.32 1 94 30 ASN B C 1
ATOM 1145 O O . ASN B 1 30 ? -2.875 2.93 10.766 1 94 30 ASN B O 1
ATOM 1149 N N . VAL B 1 31 ? -4.234 2.416 9.109 1 93.5 31 VAL B N 1
ATOM 1150 C CA . VAL B 1 31 ? -3.59 3.334 8.18 1 93.5 31 VAL B CA 1
ATOM 1151 C C . VAL B 1 31 ? -3.793 4.773 8.648 1 93.5 31 VAL B C 1
ATOM 1153 O O . VAL B 1 31 ? -2.848 5.566 8.664 1 93.5 31 VAL B O 1
ATOM 1156 N N . LYS B 1 32 ? -5.02 5.098 9.062 1 94.69 32 LYS B N 1
ATOM 1157 C CA . LYS B 1 32 ? -5.309 6.438 9.57 1 94.69 32 LYS B CA 1
ATOM 1158 C C . LYS B 1 32 ? -4.48 6.75 10.812 1 94.69 32 LYS B C 1
ATOM 1160 O O . LYS B 1 32 ? -3.906 7.832 10.922 1 94.69 32 LYS B O 1
ATOM 1165 N N . ALA B 1 33 ? -4.48 5.805 11.688 1 94.25 33 ALA B N 1
ATOM 1166 C CA . ALA B 1 33 ? -3.74 5.996 12.93 1 94.25 33 ALA B CA 1
ATOM 1167 C C . ALA B 1 33 ? -2.256 6.227 12.648 1 94.25 33 ALA B C 1
ATOM 1169 O O . ALA B 1 33 ? -1.631 7.094 13.266 1 94.25 33 ALA B O 1
ATOM 1170 N N . PHE B 1 34 ? -1.715 5.484 11.742 1 93.06 34 PHE B N 1
ATOM 1171 C CA . PHE B 1 34 ? -0.312 5.617 11.367 1 93.06 34 PHE B CA 1
ATOM 1172 C C . PHE B 1 34 ? -0.049 6.969 10.719 1 93.06 34 PHE B C 1
ATOM 1174 O O . PHE B 1 34 ? 0.922 7.648 11.062 1 93.06 34 PHE B O 1
ATOM 1181 N N . ALA B 1 35 ? -0.91 7.344 9.789 1 92.69 35 ALA B N 1
ATOM 1182 C CA . ALA B 1 35 ? -0.77 8.625 9.109 1 92.69 35 ALA B CA 1
ATOM 1183 C C . ALA B 1 35 ? -0.826 9.789 10.102 1 92.69 35 ALA B C 1
ATOM 1185 O O . ALA B 1 35 ? -0.039 10.727 10.008 1 92.69 35 ALA B O 1
ATOM 1186 N N . LYS B 1 36 ? -1.776 9.68 11.031 1 94.38 36 LYS B N 1
ATOM 1187 C CA . LYS B 1 36 ? -1.898 10.711 12.055 1 94.38 36 L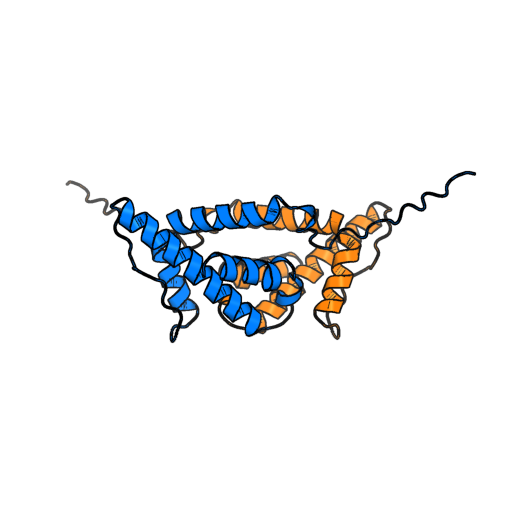YS B CA 1
ATOM 1188 C C . LYS B 1 36 ? -0.633 10.805 12.906 1 94.38 36 LYS B C 1
ATOM 1190 O O . LYS B 1 36 ? -0.147 11.898 13.195 1 94.38 36 LYS B O 1
ATOM 1195 N N . HIS B 1 37 ? -0.157 9.703 13.305 1 94.38 37 HIS B N 1
ATOM 1196 C CA . HIS B 1 37 ? 1.064 9.664 14.102 1 94.38 37 HIS B CA 1
ATOM 1197 C C . HIS B 1 37 ? 2.23 10.305 13.352 1 94.38 37 HIS B C 1
ATOM 1199 O O . HIS B 1 37 ? 2.955 11.133 13.906 1 94.38 37 HIS B O 1
ATOM 1205 N N . ALA B 1 38 ? 2.447 9.859 12.094 1 92 38 ALA B N 1
ATOM 1206 C CA . ALA B 1 38 ? 3.529 10.391 11.266 1 92 38 ALA B CA 1
ATOM 1207 C C . ALA B 1 38 ? 3.381 11.891 11.07 1 92 38 ALA B C 1
ATOM 1209 O O . ALA B 1 38 ? 4.355 12.641 11.188 1 92 38 ALA B O 1
ATOM 1210 N N . PHE B 1 39 ? 2.18 12.359 10.797 1 93.81 39 PHE B N 1
ATOM 1211 C CA . PHE B 1 39 ? 1.908 13.773 10.57 1 93.81 39 PHE B CA 1
ATOM 1212 C C . PHE B 1 39 ? 2.15 14.586 11.836 1 93.81 39 PHE B C 1
ATOM 1214 O O . PHE B 1 39 ? 2.828 15.617 11.805 1 93.81 39 PHE B O 1
ATOM 1221 N N . ASP B 1 40 ? 1.539 14.133 12.922 1 94.12 40 ASP B N 1
ATOM 1222 C CA . ASP B 1 40 ? 1.663 14.828 14.195 1 94.12 40 ASP B CA 1
ATOM 1223 C C . ASP B 1 40 ? 3.129 14.984 14.594 1 94.12 40 ASP B C 1
ATOM 1225 O O . ASP B 1 40 ? 3.537 16.047 15.07 1 94.12 40 ASP B O 1
ATOM 1229 N N . ARG B 1 41 ? 3.844 13.961 14.422 1 90.94 41 ARG B N 1
ATOM 1230 C CA . ARG B 1 41 ? 5.266 13.992 14.742 1 90.94 41 ARG B CA 1
ATOM 1231 C C . ARG B 1 41 ? 6.008 14.977 13.836 1 90.94 41 ARG B C 1
ATOM 1233 O O . ARG B 1 41 ? 6.836 15.758 14.312 1 90.94 41 ARG B O 1
ATOM 1240 N N . THR B 1 42 ? 5.793 14.875 12.578 1 91.38 42 THR B N 1
ATOM 1241 C CA . THR B 1 42 ? 6.441 15.75 11.609 1 91.38 42 THR B CA 1
ATOM 1242 C C . THR B 1 42 ? 6.098 17.219 11.891 1 91.38 42 THR B C 1
ATOM 1244 O O . THR B 1 42 ? 6.965 18.078 11.812 1 91.38 42 THR B O 1
ATOM 1247 N N . SER B 1 43 ? 4.812 17.453 12.188 1 92.56 43 SER B N 1
ATOM 1248 C CA . SER B 1 43 ? 4.359 18.797 12.5 1 92.56 43 SER B CA 1
ATOM 1249 C C . SER B 1 43 ? 5.07 19.359 13.734 1 92.56 43 SER B C 1
ATOM 1251 O O . SER B 1 43 ? 5.484 20.516 13.742 1 92.56 43 SER B O 1
ATOM 1253 N N . LYS B 1 44 ? 5.176 18.562 14.688 1 91.19 44 LYS B N 1
ATOM 1254 C CA . LYS B 1 44 ? 5.852 18.969 15.914 1 91.19 44 LYS B CA 1
ATOM 1255 C C . LYS B 1 44 ? 7.316 19.312 15.641 1 91.19 44 LYS B C 1
ATOM 1257 O O . LYS B 1 44 ? 7.828 20.312 16.172 1 91.19 44 LYS B O 1
ATOM 1262 N N . TYR B 1 45 ? 7.953 18.484 14.883 1 88.56 45 TYR B N 1
ATOM 1263 C CA . TYR B 1 45 ? 9.352 18.734 14.547 1 88.56 45 TYR B CA 1
ATOM 1264 C C . TYR B 1 45 ? 9.492 20.031 13.75 1 88.56 45 TYR B C 1
ATOM 1266 O O . TYR B 1 45 ? 10.445 20.781 13.953 1 88.56 45 TYR B O 1
ATOM 1274 N N . GLN B 1 46 ? 8.617 20.234 12.789 1 86.81 46 GLN B N 1
ATOM 1275 C CA . GLN B 1 46 ? 8.641 21.469 12 1 86.81 46 GLN B CA 1
ATOM 1276 C C . GLN B 1 46 ? 8.461 22.688 12.898 1 86.81 46 GLN B C 1
ATOM 1278 O O . GLN B 1 46 ? 9.141 23.703 12.711 1 86.81 46 GLN B O 1
ATOM 1283 N N . SER B 1 47 ? 7.539 22.656 13.789 1 85.81 47 SER B N 1
ATOM 1284 C CA . SER B 1 47 ? 7.281 23.766 14.711 1 85.81 47 SER B CA 1
ATOM 1285 C C . SER B 1 47 ? 8.5 24.062 15.57 1 85.81 47 SER B C 1
ATOM 1287 O O . SER B 1 47 ? 8.828 25.219 15.82 1 85.81 47 SER B O 1
ATOM 1289 N N . LYS B 1 48 ? 9.094 23.094 15.953 1 88.19 48 LYS B N 1
ATOM 1290 C CA . LYS B 1 48 ? 10.273 23.25 16.812 1 88.19 48 LYS B CA 1
ATOM 1291 C C . LYS B 1 48 ? 11.438 23.844 16.031 1 88.19 48 LYS B C 1
ATOM 1293 O O . LYS B 1 48 ? 12.289 24.531 16.594 1 88.19 48 LYS B O 1
ATOM 1298 N N . SER B 1 49 ? 11.516 23.562 14.75 1 84.44 49 SER B N 1
ATOM 1299 C CA . SER B 1 49 ? 12.594 24.047 13.906 1 84.44 49 SER B CA 1
ATOM 1300 C C . SER B 1 49 ? 12.336 25.484 13.445 1 84.44 49 SER B C 1
ATOM 1302 O O . SER B 1 49 ? 13.18 26.094 12.789 1 84.44 49 SER B O 1
ATOM 1304 N N . GLY B 1 50 ? 11.242 26.016 13.859 1 82.06 50 GLY B N 1
ATOM 1305 C CA . GLY B 1 50 ? 10.938 27.391 13.523 1 82.06 50 GLY B CA 1
ATOM 1306 C C . GLY B 1 50 ? 10.125 27.531 12.25 1 82.06 50 GLY B C 1
ATOM 1307 O O . GLY B 1 50 ? 9.797 28.641 11.828 1 82.06 50 GLY B O 1
ATOM 1308 N N . SER B 1 51 ? 9.93 26.422 11.625 1 75.62 51 SER B N 1
ATOM 1309 C CA . SER B 1 51 ? 9.086 26.469 10.438 1 75.62 51 SER B CA 1
ATOM 1310 C C . SER B 1 51 ? 7.605 26.422 10.797 1 75.62 51 SER B C 1
ATOM 1312 O O . SER B 1 51 ? 7.234 25.875 11.836 1 75.62 51 SER B O 1
ATOM 1314 N N . ALA B 1 52 ? 6.855 27.109 10.148 1 75 52 ALA B N 1
ATOM 1315 C CA . ALA B 1 52 ? 5.418 27.062 10.414 1 75 52 ALA B CA 1
ATOM 1316 C C . ALA B 1 52 ? 4.836 25.719 10.016 1 75 52 ALA B C 1
ATOM 1318 O O . ALA B 1 52 ? 5.109 25.203 8.922 1 75 52 ALA B O 1
ATOM 1319 N N . ALA B 1 53 ? 4.305 25.047 11.055 1 76.06 53 ALA B N 1
ATOM 1320 C CA . ALA B 1 53 ? 3.523 23.859 10.719 1 76.06 53 ALA B CA 1
ATOM 1321 C C . ALA B 1 53 ? 2.088 24.219 10.359 1 76.06 53 ALA B C 1
ATOM 1323 O O . ALA B 1 53 ? 1.451 25.031 11.055 1 76.06 53 ALA B O 1
ATOM 1324 N N . PRO B 1 54 ? 1.737 23.734 9.18 1 82.75 54 PRO B N 1
ATOM 1325 C CA . PRO B 1 54 ? 0.407 24.141 8.711 1 82.75 54 PRO B CA 1
ATOM 1326 C C . PRO B 1 54 ? -0.704 23.734 9.672 1 82.75 54 PRO B C 1
ATOM 1328 O O . PRO B 1 54 ? -1.726 24.422 9.766 1 82.75 54 PRO B O 1
ATOM 1331 N N . LEU B 1 55 ? -0.552 22.625 10.344 1 89.75 55 LEU B N 1
ATOM 1332 C CA . LEU B 1 55 ? -1.479 22.109 11.344 1 89.75 55 LEU B CA 1
ATOM 1333 C C . LEU B 1 55 ? -0.726 21.516 12.531 1 89.75 55 LEU B C 1
ATOM 1335 O O . LEU B 1 55 ? 0.366 20.969 12.367 1 89.75 55 LEU B O 1
ATOM 1339 N N . GLU B 1 56 ? -1.274 21.703 13.641 1 88.81 56 GLU B N 1
ATOM 1340 C CA . GLU B 1 56 ? -0.656 21.141 14.836 1 88.81 56 GLU B CA 1
ATOM 1341 C C . GLU B 1 56 ? -0.761 19.625 14.859 1 88.81 56 GLU B C 1
ATOM 1343 O O . GLU B 1 56 ? 0.121 18.938 15.383 1 88.81 56 GLU B O 1
ATOM 1348 N N . GLU B 1 57 ? -1.884 19.156 14.352 1 93.94 57 GLU B N 1
ATOM 1349 C CA . GLU B 1 57 ? -2.113 17.719 14.281 1 93.94 57 GLU B CA 1
ATOM 1350 C C . GLU B 1 57 ? -3.029 17.359 13.109 1 93.94 57 GLU B C 1
ATOM 1352 O O . GLU B 1 57 ? -3.703 18.234 12.555 1 93.94 57 GLU B O 1
ATOM 1357 N N . LEU B 1 58 ? -2.953 16.078 12.711 1 95.19 58 LEU B N 1
ATOM 1358 C CA . LEU B 1 58 ? -3.844 15.602 11.664 1 95.19 58 LEU B CA 1
ATOM 1359 C C . LEU B 1 58 ? -5.234 15.305 12.219 1 95.19 58 LEU B C 1
ATOM 1361 O O . LEU B 1 58 ? -5.367 14.609 13.227 1 95.19 58 LEU B O 1
ATOM 1365 N N . TYR B 1 59 ? -6.238 15.867 11.602 1 95.25 59 TYR B N 1
ATOM 1366 C CA . TYR B 1 59 ? -7.617 15.602 11.992 1 95.25 59 TYR B CA 1
ATOM 1367 C C . TYR B 1 59 ? -8.211 14.469 11.164 1 95.25 59 TYR B C 1
ATOM 1369 O O . TYR B 1 59 ? -8.352 14.586 9.945 1 95.25 59 TYR B O 1
ATOM 1377 N N . VAL B 1 60 ? -8.555 13.445 11.875 1 95.19 60 VAL B N 1
ATOM 1378 C CA . VAL B 1 60 ? -9.023 12.266 11.156 1 95.19 60 VAL B CA 1
ATOM 1379 C C . VAL B 1 60 ? -10.5 12.016 11.477 1 95.19 60 VAL B C 1
ATOM 1381 O O . VAL B 1 60 ? -11.266 11.602 10.602 1 95.19 60 VAL B O 1
ATOM 1384 N N . ASP B 1 61 ? -10.969 12.266 12.758 1 92.62 61 ASP B N 1
ATOM 1385 C CA . ASP B 1 61 ? -12.344 12.016 13.164 1 92.62 61 ASP B CA 1
ATOM 1386 C C . ASP B 1 61 ? -13.305 13 12.484 1 92.62 61 ASP B C 1
ATOM 1388 O O . ASP B 1 61 ? -13.156 14.211 12.625 1 92.62 61 ASP B O 1
ATOM 1392 N N . GLY B 1 62 ? -14.234 12.43 11.789 1 92.69 62 GLY B N 1
ATOM 1393 C CA . GLY B 1 62 ? -15.219 13.281 11.148 1 92.69 62 GLY B CA 1
ATOM 1394 C C . GLY B 1 62 ? -14.773 13.773 9.781 1 92.69 62 GLY B C 1
ATOM 1395 O O . GLY B 1 62 ? -15.516 14.492 9.109 1 92.69 62 GLY B O 1
ATOM 1396 N N . PHE B 1 63 ? -13.617 13.469 9.328 1 94.19 63 PHE B N 1
ATOM 1397 C CA . PHE B 1 63 ? -13.086 13.867 8.023 1 94.19 63 PHE B CA 1
ATOM 1398 C C . PHE B 1 63 ? -13.109 12.688 7.055 1 94.19 63 PHE B C 1
ATOM 1400 O O . PHE B 1 63 ? -12.914 11.539 7.457 1 94.19 63 PHE B O 1
ATOM 1407 N N . ASP B 1 64 ? -13.422 12.992 5.855 1 94 64 ASP B N 1
ATOM 1408 C CA . ASP B 1 64 ? -13.375 11.93 4.855 1 94 64 ASP B CA 1
ATOM 1409 C C . ASP B 1 64 ? -11.969 11.789 4.273 1 94 64 ASP B C 1
ATOM 1411 O O . ASP B 1 64 ? -11.078 12.578 4.586 1 94 64 ASP B O 1
ATOM 1415 N N . ALA B 1 65 ? -11.82 10.797 3.455 1 93.12 65 ALA B N 1
ATOM 1416 C CA . ALA B 1 65 ? -10.508 10.422 2.934 1 93.12 65 ALA B CA 1
ATOM 1417 C C . ALA B 1 65 ? -9.859 11.586 2.186 1 93.12 65 ALA B C 1
ATOM 1419 O O . ALA B 1 65 ? -8.664 11.844 2.348 1 93.12 65 ALA B O 1
ATOM 1420 N N . ASP B 1 66 ? -10.617 12.242 1.311 1 92.25 66 ASP B N 1
ATOM 1421 C CA . ASP B 1 66 ? -10.094 13.375 0.546 1 92.25 66 ASP B CA 1
ATOM 1422 C C . ASP B 1 66 ? -9.617 14.492 1.472 1 92.25 66 ASP B C 1
ATOM 1424 O O . ASP B 1 66 ? -8.57 15.094 1.235 1 92.25 66 ASP B O 1
ATOM 1428 N N . GLN B 1 67 ? -10.383 14.758 2.512 1 93.62 67 GLN B N 1
ATOM 1429 C CA . GLN B 1 67 ? -10.047 15.797 3.477 1 93.62 67 GLN B CA 1
ATOM 1430 C C . GLN B 1 67 ? -8.766 15.445 4.234 1 93.62 67 GLN B C 1
ATOM 1432 O O . GLN B 1 67 ? -7.898 16.297 4.426 1 93.62 67 GLN B O 1
ATOM 1437 N N . ILE B 1 68 ? -8.633 14.211 4.664 1 95.31 68 ILE B N 1
ATOM 1438 C CA . ILE B 1 68 ? -7.438 13.742 5.355 1 95.31 68 ILE B CA 1
ATOM 1439 C C . ILE B 1 68 ? -6.227 13.875 4.438 1 95.31 68 ILE B C 1
ATOM 1441 O O . ILE B 1 68 ? -5.18 14.383 4.848 1 95.31 68 ILE B O 1
ATOM 1445 N N . TRP B 1 69 ? -6.453 13.547 3.221 1 91.88 69 TRP B N 1
ATOM 1446 C CA . TRP B 1 69 ? -5.383 13.625 2.232 1 91.88 69 TRP B CA 1
ATOM 1447 C C . TRP B 1 69 ? -4.941 15.062 2.014 1 91.88 69 TRP B C 1
ATOM 1449 O O . TRP B 1 69 ? -3.746 15.344 1.896 1 91.88 69 TRP B O 1
ATOM 1459 N N . GLU B 1 70 ? -5.82 15.969 1.967 1 89.75 70 GLU B N 1
ATOM 1460 C CA . GLU B 1 70 ? -5.504 17.391 1.796 1 89.75 70 GLU B CA 1
ATOM 1461 C C . GLU B 1 70 ? -4.645 17.906 2.945 1 89.75 70 GLU B C 1
ATOM 1463 O O . GLU B 1 70 ? -3.727 18.703 2.734 1 89.75 70 GLU B O 1
ATOM 1468 N N . GLN B 1 71 ? -4.965 17.438 4.172 1 92.31 71 GLN B N 1
ATOM 1469 C CA . GLN B 1 71 ? -4.172 17.812 5.336 1 92.31 71 GLN B CA 1
ATOM 1470 C C . GLN B 1 71 ? -2.744 17.297 5.223 1 92.31 71 GLN B C 1
ATOM 1472 O O . GLN B 1 71 ? -1.787 18.031 5.488 1 92.31 71 GLN B O 1
ATOM 1477 N N . LEU B 1 72 ? -2.607 16.016 4.797 1 91.62 72 LEU B N 1
ATOM 1478 C CA . LEU B 1 72 ? -1.294 15.398 4.656 1 91.62 72 LEU B CA 1
ATOM 1479 C C . LEU B 1 72 ? -0.432 16.172 3.662 1 91.62 72 LEU B C 1
ATOM 1481 O O . LEU B 1 72 ? 0.777 16.312 3.859 1 91.62 72 LEU B O 1
ATOM 1485 N N . ARG B 1 73 ? -1.072 16.656 2.697 1 87.19 73 ARG B N 1
ATOM 1486 C CA . ARG B 1 73 ? -0.387 17.375 1.63 1 87.19 73 ARG B CA 1
ATOM 1487 C C . ARG B 1 73 ? 0.246 18.656 2.156 1 87.19 73 ARG B C 1
ATOM 1489 O O . ARG B 1 73 ? 1.205 19.172 1.573 1 87.19 73 ARG B O 1
ATOM 1496 N N . LEU B 1 74 ? -0.265 19.234 3.24 1 87.69 74 LEU B N 1
ATOM 1497 C CA . LEU B 1 74 ? 0.238 20.469 3.818 1 87.69 74 LEU B CA 1
ATOM 1498 C C . LEU B 1 74 ? 1.678 20.312 4.293 1 87.69 74 LEU B C 1
ATOM 1500 O O . LEU B 1 74 ? 2.445 21.281 4.309 1 87.69 74 LEU B O 1
ATOM 1504 N N . LEU B 1 75 ? 2.094 19.078 4.641 1 86.06 75 LEU B N 1
ATOM 1505 C CA . LEU B 1 75 ? 3.441 18.781 5.105 1 86.06 75 LEU B CA 1
ATOM 1506 C C . LEU B 1 75 ? 4.176 17.891 4.109 1 86.06 75 LEU B C 1
ATOM 1508 O O . LEU B 1 75 ? 5.121 17.188 4.473 1 86.06 75 LEU B O 1
ATOM 1512 N N . ASN B 1 76 ? 3.824 17.797 3.02 1 81.06 76 ASN B N 1
ATOM 1513 C CA . ASN B 1 76 ? 4.262 16.875 1.979 1 81.06 76 ASN B CA 1
ATOM 1514 C C . ASN B 1 76 ? 5.758 16.578 2.08 1 81.06 76 ASN B C 1
ATOM 1516 O O . ASN B 1 76 ? 6.156 15.539 2.605 1 81.06 76 ASN B O 1
ATOM 1520 N N . GLY B 1 77 ? 6.617 17.5 1.757 1 81.81 77 GLY B N 1
ATOM 1521 C CA . GLY B 1 77 ? 8.055 17.297 1.776 1 81.81 77 GLY B CA 1
ATOM 1522 C C . GLY B 1 77 ? 8.547 16.625 3.053 1 81.81 77 GLY B C 1
ATOM 1523 O O . GLY B 1 77 ? 8.938 15.461 3.045 1 81.81 77 GLY B O 1
ATOM 1524 N N . PRO B 1 78 ? 8.414 17.375 4.105 1 86.06 78 PRO B N 1
ATOM 1525 C CA . PRO B 1 78 ? 8.883 16.844 5.383 1 86.06 78 PRO B CA 1
ATOM 1526 C C . PRO B 1 78 ? 8.211 15.516 5.738 1 86.06 78 PRO B C 1
ATOM 1528 O O . PRO B 1 78 ? 8.844 14.633 6.324 1 86.06 78 PRO B O 1
ATOM 1531 N N . LEU B 1 79 ? 6.965 15.344 5.41 1 88.25 79 LEU B N 1
ATOM 1532 C CA . LEU B 1 79 ? 6.23 14.125 5.73 1 88.25 79 LEU B CA 1
ATOM 1533 C C . LEU B 1 79 ? 6.734 12.953 4.895 1 88.25 79 LEU B C 1
ATOM 1535 O O . LEU B 1 79 ? 6.84 11.836 5.395 1 88.25 79 LEU B O 1
ATOM 1539 N N . VAL B 1 80 ? 6.961 13.133 3.705 1 83.5 80 VAL B N 1
ATOM 1540 C CA . VAL B 1 80 ? 7.488 12.094 2.828 1 83.5 80 VAL B CA 1
ATOM 1541 C C . VAL B 1 80 ? 8.82 11.586 3.377 1 83.5 80 VAL B C 1
ATOM 1543 O O . VAL B 1 80 ? 9.062 10.375 3.422 1 83.5 80 VAL B O 1
ATOM 1546 N N . THR B 1 81 ? 9.656 12.523 3.775 1 83.81 81 THR B N 1
ATOM 1547 C CA . THR B 1 81 ? 10.945 12.164 4.352 1 83.81 81 THR B CA 1
ATOM 1548 C C . THR B 1 81 ? 10.758 11.336 5.617 1 83.81 81 THR B C 1
ATOM 1550 O O . THR B 1 81 ? 11.422 10.312 5.805 1 83.81 81 THR B O 1
ATOM 1553 N N . GLU B 1 82 ? 9.867 11.781 6.438 1 85.25 82 GLU B N 1
ATOM 1554 C CA . GLU B 1 82 ? 9.555 11.055 7.664 1 85.25 82 GLU B CA 1
ATOM 1555 C C . GLU B 1 82 ? 9.047 9.648 7.363 1 85.25 82 GLU B C 1
ATOM 1557 O O . GLU B 1 82 ? 9.477 8.68 7.992 1 85.25 82 GLU B O 1
ATOM 1562 N N . MET B 1 83 ? 8.133 9.484 6.434 1 83.88 83 MET B N 1
ATOM 1563 C CA . MET B 1 83 ? 7.551 8.195 6.07 1 83.88 83 MET B CA 1
ATOM 1564 C C . MET B 1 83 ? 8.609 7.27 5.473 1 83.88 83 MET B C 1
ATOM 1566 O O . MET B 1 83 ? 8.633 6.074 5.773 1 83.88 83 MET B O 1
ATOM 1570 N N . ALA B 1 84 ? 9.375 7.824 4.617 1 79.69 84 ALA B N 1
ATOM 1571 C CA . ALA B 1 84 ? 10.453 7.039 4.02 1 79.69 84 ALA B CA 1
ATOM 1572 C C . ALA B 1 84 ? 11.383 6.473 5.094 1 79.69 84 ALA B C 1
ATOM 1574 O O . ALA B 1 84 ? 11.789 5.312 5.016 1 79.69 84 ALA B O 1
ATOM 1575 N N . GLN B 1 85 ? 11.703 7.234 6.02 1 82.44 85 GLN B N 1
ATOM 1576 C CA . GLN B 1 85 ? 12.562 6.797 7.113 1 82.44 85 GLN B CA 1
ATOM 1577 C C . GLN B 1 85 ? 11.906 5.676 7.91 1 82.44 85 GLN B C 1
ATOM 1579 O O . GLN B 1 85 ? 12.562 4.691 8.266 1 82.44 85 GLN B O 1
ATOM 1584 N N . ARG B 1 86 ? 10.664 5.773 8.164 1 80.06 86 ARG B N 1
ATOM 1585 C CA . ARG B 1 86 ? 9.938 4.746 8.906 1 80.06 86 ARG B CA 1
ATOM 1586 C C . ARG B 1 86 ? 9.883 3.439 8.125 1 80.06 86 ARG B C 1
ATOM 1588 O O . ARG B 1 86 ? 10.062 2.361 8.695 1 80.06 86 ARG B O 1
ATOM 1595 N N . ILE B 1 87 ? 9.641 3.574 6.855 1 75 87 ILE B N 1
ATOM 1596 C CA . ILE B 1 87 ? 9.555 2.402 5.992 1 75 87 ILE B CA 1
ATOM 1597 C C . ILE B 1 87 ? 10.906 1.69 5.949 1 75 87 ILE B C 1
ATOM 1599 O O . ILE B 1 87 ? 10.961 0.459 5.977 1 75 87 ILE B O 1
ATOM 1603 N N . ARG B 1 88 ? 11.961 2.418 5.859 1 73.75 88 ARG B N 1
ATOM 1604 C CA . ARG B 1 88 ? 13.305 1.845 5.867 1 73.75 88 ARG B CA 1
ATOM 1605 C C . ARG B 1 88 ? 13.555 1.058 7.148 1 73.75 88 ARG B C 1
ATOM 1607 O O . ARG B 1 88 ? 14.195 0.006 7.117 1 73.75 88 ARG B O 1
ATOM 1614 N N . THR B 1 89 ? 13.078 1.547 8.148 1 75.69 89 THR B N 1
ATOM 1615 C CA . THR B 1 89 ? 13.258 0.901 9.445 1 75.69 89 THR B CA 1
ATOM 1616 C C . THR B 1 89 ? 12.484 -0.414 9.5 1 75.69 89 THR B C 1
ATOM 1618 O O . THR B 1 89 ? 12.922 -1.37 10.141 1 75.69 89 THR B O 1
ATOM 1621 N N . PHE B 1 90 ? 11.398 -0.416 8.797 1 72.38 90 PHE B N 1
ATOM 1622 C CA . PHE B 1 90 ? 10.609 -1.643 8.727 1 72.38 90 PHE B CA 1
ATOM 1623 C C . PHE B 1 90 ? 11.367 -2.725 7.965 1 72.38 90 PHE B C 1
ATOM 1625 O O . PHE B 1 90 ? 11.234 -3.912 8.273 1 72.38 90 PHE B O 1
ATOM 1632 N N . SER B 1 91 ? 12.164 -2.352 6.824 1 63.09 91 SER B N 1
ATOM 1633 C CA . SER B 1 91 ? 12.812 -3.266 5.891 1 63.09 91 SER B CA 1
ATOM 1634 C C . SER B 1 91 ? 14.086 -3.852 6.488 1 63.09 91 SER B C 1
ATOM 1636 O O . SER B 1 91 ? 14.555 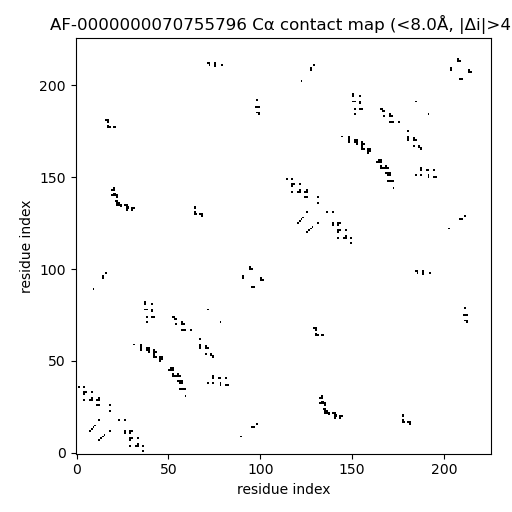-4.906 6.051 1 63.09 91 SER B O 1
ATOM 1638 N N . LYS B 1 92 ? 15 -3.082 7.133 1 57.91 92 LYS B N 1
ATOM 1639 C CA . LYS B 1 92 ? 16.234 -3.617 7.695 1 57.91 92 LYS B CA 1
ATOM 1640 C C . LYS B 1 92 ? 15.992 -4.957 8.383 1 57.91 92 LYS B C 1
ATOM 1642 O O . LYS B 1 92 ? 16.906 -5.77 8.516 1 57.91 92 LYS B O 1
ATOM 1647 N N . LYS B 1 93 ? 15.094 -5.219 8.742 1 48.84 93 LYS B N 1
ATOM 1648 C CA . LYS B 1 93 ? 14.875 -6.594 9.18 1 48.84 93 LYS B CA 1
ATOM 1649 C C . LYS B 1 93 ? 14.117 -7.395 8.117 1 48.84 93 LYS B C 1
ATOM 1651 O O . LYS B 1 93 ? 12.914 -7.617 8.242 1 48.84 93 LYS B O 1
ATOM 1656 N N . PRO B 1 94 ? 14.875 -7.332 6.992 1 46.72 94 PRO B N 1
ATOM 1657 C CA . PRO B 1 94 ? 14.32 -7.883 5.75 1 46.72 94 PRO B CA 1
ATOM 1658 C C . PRO B 1 94 ? 13.672 -9.25 5.949 1 46.72 94 PRO B C 1
ATOM 1660 O O . PRO B 1 94 ? 12.945 -9.727 5.074 1 46.72 94 PRO B O 1
ATOM 1663 N N . GLU B 1 95 ? 14.516 -10.039 6.742 1 43.81 95 GLU B N 1
ATOM 1664 C CA . GLU B 1 95 ? 13.922 -11.367 6.812 1 43.81 95 GLU B CA 1
ATOM 1665 C C . GLU B 1 95 ? 12.414 -11.312 6.605 1 43.81 95 GLU B C 1
ATOM 1667 O O . GLU B 1 95 ? 11.812 -12.281 6.133 1 43.81 95 GLU B O 1
ATOM 1672 N N . ASN B 1 96 ? 11.914 -10.234 7.012 1 44.06 96 ASN B N 1
ATOM 1673 C CA . ASN B 1 96 ? 10.469 -10.195 7.223 1 44.06 96 ASN B CA 1
ATOM 1674 C C . ASN B 1 96 ? 9.734 -9.609 6.023 1 44.06 96 ASN B C 1
ATOM 1676 O O . ASN B 1 96 ? 8.508 -9.531 6.016 1 44.06 96 ASN B O 1
ATOM 1680 N N . ILE B 1 97 ? 10.484 -8.773 5.266 1 45.97 97 ILE B N 1
ATOM 1681 C CA . ILE B 1 97 ? 9.641 -8.375 4.148 1 45.97 97 ILE B CA 1
ATOM 1682 C C . ILE B 1 97 ? 9.609 -9.484 3.1 1 45.97 97 ILE B C 1
ATOM 1684 O O . ILE B 1 97 ? 10.406 -9.484 2.162 1 45.97 97 ILE B O 1
ATOM 1688 N N . LEU B 1 98 ? 10.023 -10.688 3.385 1 43.88 98 LEU B N 1
ATOM 1689 C CA . LEU B 1 98 ? 9.586 -11.719 2.447 1 43.88 98 LEU B CA 1
ATOM 1690 C C . LEU B 1 98 ? 8.172 -11.438 1.957 1 43.88 98 LEU B C 1
ATOM 1692 O O . LEU B 1 98 ? 7.27 -11.195 2.76 1 43.88 98 LEU B O 1
ATOM 1696 N N . LEU B 1 99 ? 8.047 -10.797 0.713 1 47.78 99 LEU B N 1
ATOM 1697 C CA . LEU B 1 99 ? 6.609 -10.82 0.457 1 47.78 99 LEU B CA 1
ATOM 1698 C C . LEU B 1 99 ? 5.938 -11.969 1.21 1 47.78 99 LEU B C 1
ATOM 1700 O O . LEU B 1 99 ? 4.809 -11.828 1.686 1 47.78 99 LEU B O 1
ATOM 1704 N N . PHE B 1 100 ? 6.594 -13.32 1.061 1 46.56 100 PHE B N 1
ATOM 1705 C CA . PHE B 1 100 ? 6.18 -14.508 1.808 1 46.56 100 PHE B CA 1
ATOM 1706 C C . PHE B 1 100 ? 7.324 -15.031 2.666 1 46.56 100 PHE B C 1
ATOM 1708 O O . PHE B 1 100 ? 8.492 -14.953 2.273 1 46.56 100 PHE B O 1
ATOM 1715 N N . PRO B 1 101 ? 7.164 -14.984 3.938 1 42.59 101 PRO B N 1
ATOM 1716 C CA . PRO B 1 101 ? 8.211 -15.586 4.77 1 42.59 101 PRO B CA 1
ATOM 1717 C C . PRO B 1 101 ? 8.867 -16.797 4.113 1 42.59 101 PRO B C 1
ATOM 1719 O O . PRO B 1 101 ? 8.203 -17.547 3.391 1 42.59 101 PRO B O 1
ATOM 1722 N N . SER B 1 102 ? 10.055 -16.641 3.781 1 40.97 102 SER B N 1
ATOM 1723 C CA . SER B 1 102 ? 10.789 -17.781 3.271 1 40.97 102 SER B CA 1
ATOM 1724 C C . SER B 1 102 ? 10.406 -19.062 4.016 1 40.97 102 SER B C 1
ATOM 1726 O O . SER B 1 102 ? 10.219 -19.047 5.234 1 40.97 102 SER B O 1
ATOM 1728 N N . GLU B 1 103 ? 9.719 -19.953 3.465 1 36.53 103 GLU B N 1
ATOM 1729 C CA . GLU B 1 103 ? 9.75 -21.281 4.043 1 36.53 103 GLU B CA 1
ATOM 1730 C C . GLU B 1 103 ? 11.172 -21.672 4.457 1 36.53 103 GLU B C 1
ATOM 1732 O O . GLU B 1 103 ? 12.125 -21.422 3.715 1 36.53 103 GLU B O 1
ATOM 1737 N N . LYS B 1 104 ? 11.547 -21.75 5.621 1 37.62 104 LYS B N 1
ATOM 1738 C CA . LYS B 1 104 ? 12.703 -22.562 5.996 1 37.62 104 LYS B CA 1
ATOM 1739 C C . LYS B 1 104 ? 12.836 -23.781 5.094 1 37.62 104 LYS B C 1
ATOM 1741 O O . LYS B 1 104 ? 11.93 -24.609 5.027 1 37.62 104 LYS B O 1
ATOM 1746 N N . GLN B 1 105 ? 13.32 -23.766 3.939 1 35.06 105 GLN B N 1
ATOM 1747 C CA . GLN B 1 105 ? 13.859 -25.031 3.445 1 35.06 105 GLN B CA 1
ATOM 1748 C C . GLN B 1 105 ? 14.5 -25.828 4.574 1 35.06 105 GLN B C 1
ATOM 1750 O O . GLN B 1 105 ? 15.469 -25.391 5.188 1 35.06 105 GLN B O 1
ATOM 1755 N N . GLU B 1 106 ? 13.719 -26.531 5.375 1 34.75 106 GLU B N 1
ATOM 1756 C CA . GLU B 1 106 ? 14.258 -27.672 6.094 1 34.75 106 GLU B CA 1
ATOM 1757 C C . GLU B 1 106 ? 15.32 -28.391 5.27 1 34.75 106 GLU B C 1
ATOM 1759 O O . GLU B 1 106 ? 15.008 -29.062 4.277 1 34.75 106 GLU B O 1
ATOM 1764 N N . GLU B 1 107 ? 16.312 -27.766 4.855 1 35.22 107 GLU B N 1
ATOM 1765 C CA . GLU B 1 107 ? 17.484 -28.578 4.551 1 35.22 107 GLU B CA 1
ATOM 1766 C C . GLU B 1 107 ? 17.625 -29.734 5.539 1 35.22 107 GLU B C 1
ATOM 1768 O O . GLU B 1 107 ? 17.672 -29.516 6.754 1 35.22 107 GLU B O 1
ATOM 1773 N N . SER B 1 108 ? 17 -30.875 5.219 1 34.31 108 SER B N 1
ATOM 1774 C CA . SER B 1 108 ? 17.391 -32.188 5.727 1 34.31 108 SER B CA 1
ATOM 1775 C C . SER B 1 108 ? 18.906 -32.312 5.859 1 34.31 108 SER B C 1
ATOM 1777 O O . SER B 1 108 ? 19.625 -32.188 4.867 1 34.31 108 SER B O 1
ATOM 1779 N N . GLU B 1 109 ? 19.531 -31.75 6.797 1 36 109 GLU B N 1
ATOM 1780 C CA . GLU B 1 109 ? 20.766 -32.344 7.312 1 36 109 GLU B CA 1
ATOM 1781 C C . GLU B 1 109 ? 20.672 -33.844 7.406 1 36 109 GLU B C 1
ATOM 1783 O O . GLU B 1 109 ? 20 -34.375 8.297 1 36 109 GLU B O 1
ATOM 1788 N N . GLU B 1 110 ? 20.312 -34.594 6.336 1 35.09 110 GLU B N 1
ATOM 1789 C CA . GLU B 1 110 ? 20.844 -35.938 6.363 1 35.09 110 GLU B CA 1
ATOM 1790 C C . GLU B 1 110 ? 22.312 -35.969 6.766 1 35.09 110 GLU B C 1
ATOM 1792 O O . GLU B 1 110 ? 23.141 -35.312 6.109 1 35.09 110 GLU B O 1
ATOM 1797 N N . GLU B 1 111 ? 22.562 -35.906 8.047 1 35.69 111 GLU B N 1
ATOM 1798 C CA . GLU B 1 111 ? 23.703 -36.531 8.703 1 35.69 111 GLU B CA 1
ATOM 1799 C C . GLU B 1 111 ? 24.062 -37.844 8.023 1 35.69 111 GLU B C 1
ATOM 1801 O O . GLU B 1 111 ? 23.25 -38.75 7.938 1 35.69 111 GLU B O 1
ATOM 1806 N N . GLU B 1 112 ? 24.703 -37.906 6.938 1 34.12 112 GLU B N 1
ATOM 1807 C CA . GLU B 1 112 ? 25.641 -38.969 6.672 1 34.12 112 GLU B CA 1
ATOM 1808 C C . GLU B 1 112 ? 26.438 -39.344 7.93 1 34.12 1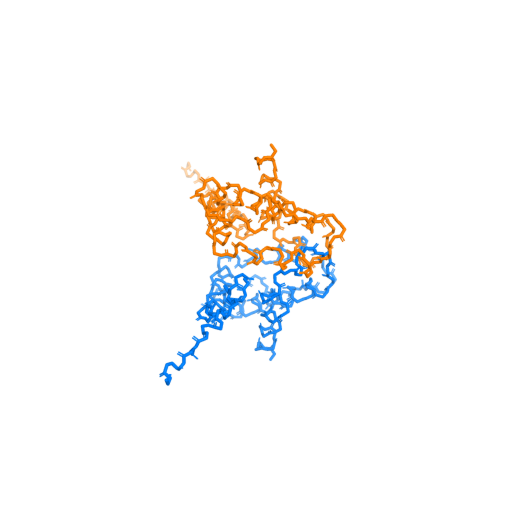12 GLU B C 1
ATOM 1810 O O . GLU B 1 112 ? 27.266 -38.562 8.398 1 34.12 112 GLU B O 1
ATOM 1815 N N . ASP B 1 113 ? 25.672 -40.062 8.859 1 30.38 113 ASP B N 1
ATOM 1816 C CA . ASP B 1 113 ? 26.328 -41.219 9.453 1 30.38 113 ASP B CA 1
ATOM 1817 C C . ASP B 1 113 ? 26.547 -42.312 8.422 1 30.38 113 ASP B C 1
ATOM 1819 O O . ASP B 1 113 ? 25.688 -42.531 7.547 1 30.38 113 ASP B O 1
#

pLDDT: mean 78.3, std 19.95, range [30.38, 95.38]

Secondary structure (DSSP, 8-state):
-HHHHHHHHIIIIIT-GGGGGS--HHHHHHHHHHHHHHHHHHHHHHHHTTPPPS-SS---TT--HHHHHHHHHTTHHHHHHHHHHHHHHHHSSGGG--SS-------------/-HHHHHHHHIIIIIT-GGGGGS--HHHHHHHHHHHHHHHHHHHHHHHHTTPPPS-SS---TT--HHHHHHHHHTTHHHHHHHHHHHHHHHHSSGGG--SS-------------

Radius of gyration: 20.78 Å; Cα contacts (8 Å, |Δi|>4): 212; chains: 2; bounding box: 42×88×43 Å

Organism: Phytophthora sojae (strain P6497) (NCBI:txid1094619)

InterPro domains:
  IPR012173 U3 small nucleolar ribonucleoprotein complex, subunit Mpp10 [PF04006] (17-112)
  IPR012173 U3 small nucleolar ribonucleoprotein complex, subunit Mpp10 [PTHR17039] (4-112)